Protein AF-A0A1I7X417-F1 (afdb_monomer)

Organism: Heterorhabditis bacteriophora (NCBI:txid37862)

Structure (mmCIF, N/CA/C/O backbone):
data_AF-A0A1I7X417-F1
#
_entry.id   AF-A0A1I7X417-F1
#
loop_
_atom_site.group_PDB
_atom_site.id
_atom_site.type_symbol
_atom_site.label_atom_id
_atom_site.label_alt_id
_atom_site.label_comp_id
_atom_site.label_asym_id
_atom_site.label_entity_id
_atom_site.label_seq_id
_atom_site.pdbx_PDB_ins_code
_atom_site.Cartn_x
_atom_site.Cartn_y
_atom_site.Cartn_z
_atom_site.occupancy
_atom_site.B_iso_or_equiv
_atom_site.auth_seq_id
_atom_site.auth_comp_id
_atom_site.auth_asym_id
_atom_site.auth_atom_id
_atom_site.pdbx_PDB_model_num
ATOM 1 N N . MET A 1 1 ? 25.333 -27.996 -6.616 1.00 46.66 1 MET A N 1
ATOM 2 C CA . MET A 1 1 ? 24.675 -27.498 -5.390 1.00 46.66 1 MET A CA 1
ATOM 3 C C . MET A 1 1 ? 23.382 -26.833 -5.810 1.00 46.66 1 MET A C 1
ATOM 5 O O . MET A 1 1 ? 23.419 -25.927 -6.638 1.00 46.66 1 MET A O 1
ATOM 9 N N . SER A 1 2 ? 22.263 -27.425 -5.407 1.00 45.44 2 SER A N 1
ATOM 10 C CA . SER A 1 2 ? 20.940 -27.195 -5.990 1.00 45.44 2 SER A CA 1
ATOM 11 C C . SER A 1 2 ? 20.365 -25.873 -5.484 1.00 45.44 2 SER A C 1
ATOM 13 O O . SER A 1 2 ? 20.657 -25.459 -4.370 1.00 45.44 2 SER A O 1
ATOM 15 N N . THR A 1 3 ? 19.531 -25.195 -6.271 1.00 43.91 3 THR A N 1
ATOM 16 C CA . THR A 1 3 ? 18.890 -23.901 -5.948 1.00 43.91 3 THR A CA 1
ATOM 17 C C . THR A 1 3 ? 18.164 -23.890 -4.590 1.00 43.91 3 THR A C 1
ATOM 19 O O . THR A 1 3 ? 17.992 -22.832 -3.988 1.00 43.91 3 THR A O 1
ATOM 22 N N . LYS A 1 4 ? 17.799 -25.072 -4.072 1.00 48.03 4 LYS A N 1
ATOM 23 C CA . LYS A 1 4 ? 17.248 -25.273 -2.723 1.00 48.03 4 LYS A CA 1
ATOM 24 C C . LYS A 1 4 ? 18.264 -25.020 -1.601 1.00 48.03 4 LYS A C 1
ATOM 26 O O . LYS A 1 4 ? 17.885 -24.466 -0.576 1.00 48.03 4 LYS A O 1
ATOM 31 N N . ASP A 1 5 ? 19.537 -25.340 -1.815 1.00 47.12 5 ASP A N 1
ATOM 32 C CA . ASP A 1 5 ? 20.601 -25.171 -0.817 1.00 47.12 5 ASP A CA 1
ATOM 33 C C . ASP A 1 5 ? 20.894 -23.680 -0.586 1.00 47.12 5 ASP A C 1
ATOM 35 O O . ASP A 1 5 ? 20.977 -23.235 0.552 1.00 47.12 5 ASP A O 1
ATOM 39 N N . LYS A 1 6 ? 20.910 -22.872 -1.658 1.00 50.03 6 LYS A N 1
ATOM 40 C CA . LYS A 1 6 ? 21.118 -21.410 -1.580 1.00 50.03 6 LYS A CA 1
ATOM 41 C C . LYS A 1 6 ? 19.956 -20.658 -0.918 1.00 50.03 6 LYS A C 1
ATOM 43 O O . LYS A 1 6 ? 20.164 -19.630 -0.282 1.00 50.03 6 LYS A O 1
ATOM 48 N N . GLN A 1 7 ? 18.727 -21.143 -1.095 1.00 40.16 7 GLN A N 1
ATOM 49 C CA . GLN A 1 7 ? 17.530 -20.589 -0.446 1.00 40.16 7 GLN A CA 1
ATOM 50 C C . GLN A 1 7 ? 17.536 -20.891 1.059 1.00 40.16 7 GLN A C 1
ATOM 52 O O . GLN A 1 7 ? 17.276 -20.005 1.870 1.00 40.16 7 GLN A O 1
ATOM 57 N N . MET A 1 8 ? 17.914 -22.118 1.428 1.00 37.94 8 MET A N 1
ATOM 58 C CA . MET A 1 8 ? 18.070 -22.540 2.821 1.00 37.94 8 MET A CA 1
ATOM 59 C C . MET A 1 8 ? 19.206 -21.784 3.528 1.00 37.94 8 MET A C 1
ATOM 61 O O . MET A 1 8 ? 19.073 -21.408 4.687 1.00 37.94 8 MET A O 1
ATOM 65 N N . GLU A 1 9 ? 20.298 -21.505 2.815 1.00 53.12 9 GLU A N 1
ATOM 66 C CA . GLU A 1 9 ? 21.447 -20.741 3.314 1.00 53.12 9 GLU A CA 1
ATOM 67 C C . GLU A 1 9 ? 21.100 -19.261 3.563 1.00 53.12 9 GLU A C 1
ATOM 69 O O . GLU A 1 9 ? 21.478 -18.705 4.593 1.00 53.12 9 GLU A O 1
ATOM 74 N N . LYS A 1 10 ? 20.288 -18.643 2.689 1.00 48.44 10 LYS A N 1
ATOM 75 C CA . LYS A 1 10 ? 19.760 -17.283 2.908 1.00 48.44 10 LYS A CA 1
ATOM 76 C C . LYS A 1 10 ? 18.801 -17.198 4.096 1.00 48.44 10 LYS A C 1
ATOM 78 O O . LYS A 1 10 ? 18.886 -16.246 4.863 1.00 48.44 10 LYS A O 1
ATOM 83 N N . LEU A 1 11 ? 17.910 -18.180 4.253 1.00 40.19 11 LEU A N 1
ATOM 84 C CA . LEU A 1 11 ? 16.993 -18.245 5.398 1.00 40.19 11 LEU A CA 1
ATOM 85 C C . LEU A 1 11 ? 17.761 -18.398 6.714 1.00 40.19 11 LEU A C 1
ATOM 87 O O . LEU A 1 11 ? 17.464 -17.706 7.683 1.00 40.19 11 LEU A O 1
ATOM 91 N N . LYS A 1 12 ? 18.808 -19.227 6.715 1.00 51.19 12 LYS A N 1
ATOM 92 C CA . LYS A 1 12 ? 19.667 -19.436 7.881 1.00 51.19 12 LYS A CA 1
ATOM 93 C C . LYS A 1 12 ? 20.473 -18.185 8.248 1.00 51.19 12 LYS A C 1
ATOM 95 O O . LYS A 1 12 ? 20.488 -17.786 9.404 1.00 51.19 12 LYS A O 1
ATOM 100 N N . SER A 1 13 ? 21.039 -17.501 7.252 1.00 48.03 13 SER A N 1
ATOM 101 C CA . SER A 1 13 ? 21.738 -16.224 7.451 1.00 48.03 13 SER A CA 1
ATOM 102 C C . SER A 1 13 ? 20.833 -15.126 8.024 1.00 48.03 13 SER A C 1
ATOM 104 O O . SER A 1 13 ? 21.317 -14.258 8.747 1.00 48.03 13 SER A O 1
ATOM 106 N N . LEU A 1 14 ? 19.538 -15.143 7.697 1.00 40.44 14 LEU A N 1
ATOM 107 C CA . LEU A 1 14 ? 18.567 -14.180 8.213 1.00 40.44 14 LEU A CA 1
ATOM 108 C C . LEU A 1 14 ? 18.189 -14.484 9.671 1.00 40.44 14 LEU A C 1
ATOM 110 O O . LEU A 1 14 ? 18.098 -13.568 10.485 1.00 40.44 14 LEU A O 1
ATOM 114 N N . GLU A 1 15 ? 18.006 -15.762 10.014 1.00 46.38 15 GLU A N 1
ATOM 115 C CA . GLU A 1 15 ? 17.745 -16.191 11.393 1.00 46.38 15 GLU A CA 1
ATOM 116 C C . GLU A 1 15 ? 18.921 -15.900 12.330 1.00 46.38 15 GLU A C 1
ATOM 118 O O . GLU A 1 15 ? 18.705 -15.484 13.469 1.00 46.38 15 GLU A O 1
ATOM 123 N N . ASP A 1 16 ? 20.153 -16.076 11.854 1.00 49.50 16 ASP A N 1
ATOM 124 C CA . ASP A 1 16 ? 21.355 -15.786 12.638 1.00 49.50 16 ASP A CA 1
ATOM 125 C C . ASP A 1 16 ? 21.504 -14.272 12.882 1.00 49.50 16 ASP A C 1
ATOM 127 O O . ASP A 1 16 ? 21.759 -13.847 14.007 1.00 49.50 16 ASP A O 1
ATOM 131 N N . CYS A 1 17 ? 21.191 -13.438 11.884 1.00 44.16 17 CYS A N 1
ATOM 132 C CA . CYS A 1 17 ? 21.192 -11.980 12.039 1.00 44.16 17 CYS A CA 1
ATOM 133 C C . CYS A 1 17 ? 20.144 -11.488 13.060 1.00 44.16 17 CYS A C 1
ATOM 135 O O . CYS A 1 17 ? 20.415 -10.589 13.857 1.00 44.16 17 CYS A O 1
ATOM 137 N N . LEU A 1 18 ? 18.957 -12.104 13.083 1.00 45.16 18 LEU A N 1
ATOM 138 C CA . LEU A 1 18 ? 17.906 -11.787 14.058 1.00 45.16 18 LEU A CA 1
ATOM 139 C C . LEU A 1 18 ? 18.287 -12.201 15.488 1.00 45.16 18 LEU A C 1
ATOM 141 O O . LEU A 1 18 ? 17.924 -11.513 16.444 1.00 45.16 18 LEU A O 1
ATOM 145 N N . LYS A 1 19 ? 19.036 -13.299 15.645 1.00 52.28 19 LYS A N 1
ATOM 146 C CA . LYS A 1 19 ? 19.554 -13.746 16.948 1.00 52.28 19 LYS A CA 1
ATOM 147 C C . LYS A 1 19 ? 20.653 -12.832 17.476 1.00 52.28 19 LYS A C 1
ATOM 149 O O . LYS A 1 19 ? 20.629 -12.503 18.660 1.00 52.28 19 LYS A O 1
ATOM 154 N N . ASP A 1 20 ? 21.549 -12.374 16.608 1.00 49.47 20 ASP A N 1
ATOM 155 C CA . ASP A 1 20 ? 22.601 -11.431 16.990 1.00 49.47 20 ASP A CA 1
ATOM 156 C C . ASP A 1 20 ? 21.998 -10.101 17.469 1.00 49.47 20 ASP A C 1
ATOM 158 O O . ASP A 1 20 ? 22.420 -9.561 18.494 1.00 49.47 20 ASP A O 1
ATOM 162 N N . PHE A 1 21 ? 20.920 -9.635 16.826 1.00 41.50 21 PHE A N 1
ATOM 163 C CA . PHE A 1 21 ? 20.161 -8.458 17.267 1.00 41.50 21 PHE A CA 1
ATOM 164 C C . PHE A 1 21 ? 19.475 -8.639 18.625 1.00 41.50 21 PHE A C 1
ATOM 166 O O . PHE A 1 21 ? 19.454 -7.706 19.425 1.00 41.50 21 PHE A O 1
ATOM 173 N N . ALA A 1 22 ? 18.941 -9.830 18.909 1.00 48.78 22 ALA A N 1
ATOM 174 C CA . ALA A 1 22 ? 18.332 -10.140 20.203 1.00 48.78 22 ALA A CA 1
ATOM 175 C C . ALA A 1 22 ? 19.358 -10.214 21.352 1.00 48.78 22 ALA A C 1
ATOM 177 O O . ALA A 1 22 ? 18.974 -10.178 22.519 1.00 48.78 22 ALA A O 1
ATOM 178 N N . SER A 1 23 ? 20.650 -10.322 21.025 1.00 47.94 23 SER A N 1
ATOM 179 C CA . SER A 1 23 ? 21.748 -10.462 21.989 1.00 47.94 23 SER A CA 1
ATOM 180 C C . SER A 1 23 ? 22.553 -9.179 22.240 1.00 47.94 23 SER A C 1
ATOM 182 O O . SER A 1 23 ? 23.467 -9.186 23.065 1.00 47.94 23 SER A O 1
ATOM 184 N N . ALA A 1 24 ? 22.243 -8.082 21.541 1.00 51.22 24 ALA A N 1
ATOM 185 C CA . ALA A 1 24 ? 23.001 -6.838 21.648 1.00 51.22 24 ALA A CA 1
ATOM 186 C C . ALA A 1 24 ? 22.765 -6.110 22.990 1.00 51.22 24 ALA A C 1
ATOM 188 O O . ALA A 1 24 ? 21.642 -6.031 23.484 1.00 51.22 24 ALA A O 1
ATOM 189 N N . ASP A 1 25 ? 23.841 -5.555 23.564 1.00 46.94 25 ASP A N 1
ATOM 190 C CA . ASP A 1 25 ? 23.858 -4.916 24.889 1.00 46.94 25 ASP A CA 1
ATOM 191 C C . ASP A 1 25 ? 23.022 -3.625 24.936 1.00 46.94 25 ASP A C 1
ATOM 193 O O . ASP A 1 25 ? 23.273 -2.659 24.208 1.00 46.94 25 ASP A O 1
ATOM 197 N N . GLU A 1 26 ? 22.050 -3.595 25.847 1.00 47.03 26 GLU A N 1
ATOM 198 C CA . GLU A 1 26 ? 21.077 -2.513 26.031 1.00 47.03 26 GLU A CA 1
ATOM 199 C C . GLU A 1 26 ? 21.726 -1.136 26.288 1.00 47.03 26 GLU A C 1
ATOM 201 O O . GLU A 1 26 ? 21.173 -0.092 25.921 1.00 47.03 26 GLU A O 1
ATOM 206 N N . ASN A 1 27 ? 22.935 -1.098 26.859 1.00 43.31 27 ASN A N 1
ATOM 207 C CA . ASN A 1 27 ? 23.632 0.152 27.168 1.00 43.31 27 ASN A CA 1
ATOM 208 C C . ASN A 1 27 ? 24.311 0.766 25.939 1.00 43.31 27 ASN A C 1
ATOM 210 O O . ASN A 1 27 ? 24.362 1.993 25.813 1.00 43.31 27 ASN A O 1
ATOM 214 N N . VAL A 1 28 ? 24.784 -0.067 25.007 1.00 51.91 28 VAL A N 1
ATOM 215 C CA . VAL A 1 28 ? 25.333 0.382 23.713 1.00 51.91 28 VAL A CA 1
ATOM 216 C C . VAL A 1 28 ? 24.220 0.995 22.865 1.00 51.91 28 VAL A C 1
ATOM 218 O O . VAL A 1 28 ? 24.393 2.056 22.260 1.00 51.91 28 VAL A O 1
ATOM 221 N N . VAL A 1 29 ? 23.042 0.373 22.914 1.00 49.91 29 VAL A N 1
ATOM 222 C CA . VAL A 1 29 ? 21.820 0.848 22.265 1.00 49.91 29 VAL A CA 1
ATOM 223 C C . VAL A 1 29 ? 21.383 2.206 22.828 1.00 49.91 29 VAL A C 1
ATOM 225 O O . VAL A 1 29 ? 21.129 3.144 22.071 1.00 49.91 29 VAL A O 1
ATOM 228 N N . ARG A 1 30 ? 21.383 2.370 24.156 1.00 45.56 30 ARG A N 1
ATOM 229 C CA . ARG A 1 30 ? 21.065 3.649 24.819 1.00 45.56 30 ARG A CA 1
ATOM 230 C C . ARG A 1 30 ? 22.057 4.771 24.514 1.00 45.56 30 ARG A C 1
ATOM 232 O O . ARG A 1 30 ? 21.635 5.915 24.343 1.00 45.56 30 ARG A O 1
ATOM 239 N N . GLY A 1 31 ? 23.351 4.466 24.425 1.00 48.03 31 GLY A N 1
ATOM 240 C CA . GLY A 1 31 ? 24.379 5.452 24.080 1.00 48.03 31 GLY A CA 1
ATOM 241 C C . GLY A 1 31 ? 24.145 6.075 22.702 1.00 48.03 31 GLY A C 1
ATOM 242 O O . GLY A 1 31 ? 24.178 7.298 22.571 1.00 48.03 31 GLY A O 1
ATOM 243 N N . ALA A 1 32 ? 23.800 5.247 21.710 1.00 48.31 32 ALA A N 1
ATOM 244 C CA . ALA A 1 32 ? 23.461 5.693 20.358 1.00 48.31 32 ALA A CA 1
ATOM 245 C C . ALA A 1 32 ? 22.169 6.532 20.304 1.00 48.31 32 ALA A C 1
ATOM 247 O O . ALA A 1 32 ? 22.088 7.488 19.537 1.00 48.31 32 ALA A O 1
ATOM 248 N N . LEU A 1 33 ? 21.186 6.218 21.156 1.00 43.28 33 LEU A N 1
ATOM 249 C CA . LEU A 1 33 ? 19.909 6.937 21.250 1.00 43.28 33 LEU A CA 1
ATOM 250 C C . LEU A 1 33 ? 20.028 8.318 21.924 1.00 43.28 33 LEU A C 1
ATOM 252 O O . LEU A 1 33 ? 19.232 9.207 21.636 1.00 43.28 33 LEU A O 1
ATOM 256 N N . SER A 1 34 ? 21.014 8.518 22.808 1.00 48.56 34 SER A N 1
ATOM 257 C CA . SER A 1 34 ? 21.227 9.792 23.524 1.00 48.56 34 SER A CA 1
ATOM 258 C C . SER A 1 34 ? 21.979 10.860 22.717 1.00 48.56 34 SER A C 1
ATOM 260 O O . SER A 1 34 ? 22.114 12.002 23.165 1.00 48.56 34 SER A O 1
ATOM 262 N N . ALA A 1 35 ? 22.454 10.519 21.515 1.00 44.94 35 ALA A N 1
ATOM 263 C CA . ALA A 1 35 ? 23.160 11.433 20.629 1.00 44.94 35 ALA A CA 1
ATOM 264 C C . ALA A 1 35 ? 22.193 12.428 19.953 1.00 44.94 35 ALA A C 1
ATOM 266 O O . ALA A 1 35 ? 21.957 12.371 18.751 1.00 44.94 35 ALA A O 1
ATOM 267 N N . GLY A 1 36 ? 21.653 13.373 20.729 1.00 49.50 36 GLY A N 1
ATOM 268 C CA . GLY A 1 36 ? 21.258 14.678 20.192 1.00 49.50 36 GLY A CA 1
ATOM 269 C C . GLY A 1 36 ? 19.855 15.206 20.487 1.00 49.50 36 GLY A C 1
ATOM 270 O O . GLY A 1 36 ? 19.582 16.323 20.059 1.00 49.50 36 GLY A O 1
ATOM 271 N N . THR A 1 37 ? 18.970 14.511 21.211 1.00 45.50 37 THR A N 1
ATOM 272 C CA . THR A 1 37 ? 17.659 15.096 21.575 1.00 45.50 37 THR A CA 1
ATOM 273 C C . THR A 1 37 ? 17.194 14.725 22.981 1.00 45.50 37 THR A C 1
ATOM 275 O O . THR A 1 37 ? 17.357 13.602 23.449 1.00 45.50 37 THR A O 1
ATOM 278 N N . ASP A 1 38 ? 16.651 15.726 23.672 1.00 41.72 38 ASP A N 1
ATOM 279 C CA . ASP A 1 38 ? 16.189 15.664 25.056 1.00 41.72 38 ASP A CA 1
ATOM 280 C C . ASP A 1 38 ? 14.823 14.950 25.130 1.00 41.72 38 ASP A C 1
ATOM 282 O O . ASP A 1 38 ? 13.797 15.495 24.731 1.00 41.72 38 ASP A O 1
ATOM 286 N N . LEU A 1 39 ? 14.820 13.698 25.596 1.00 47.81 39 LEU A N 1
ATOM 287 C CA . LEU A 1 39 ? 13.673 12.771 25.594 1.00 47.81 39 LEU A CA 1
ATOM 288 C C . LEU A 1 39 ? 12.736 12.925 26.812 1.00 47.81 39 LEU A C 1
ATOM 290 O O . LEU A 1 39 ? 12.075 11.968 27.213 1.00 47.81 39 LEU A O 1
ATOM 294 N N . ARG A 1 40 ? 12.684 14.102 27.445 1.00 42.94 40 ARG A N 1
ATOM 295 C CA . ARG A 1 40 ? 11.977 14.284 28.728 1.00 42.94 40 ARG A CA 1
ATOM 296 C C . ARG A 1 40 ? 10.458 14.510 28.635 1.00 42.94 40 ARG A C 1
ATOM 298 O O . ARG A 1 40 ? 9.806 14.410 29.667 1.00 42.94 40 ARG A O 1
ATOM 305 N N . ASP A 1 41 ? 9.890 14.708 27.441 1.00 42.94 41 ASP A N 1
ATOM 306 C CA . ASP A 1 41 ? 8.486 15.151 27.281 1.00 42.94 41 ASP A CA 1
ATOM 307 C C . ASP A 1 41 ? 7.508 14.147 26.633 1.00 42.94 41 ASP A C 1
ATOM 309 O O . ASP A 1 41 ? 6.364 14.506 26.357 1.00 42.94 41 ASP A O 1
ATOM 313 N N . PHE A 1 42 ? 7.880 12.882 26.409 1.00 35.97 42 PHE A N 1
ATOM 314 C CA . PHE A 1 42 ? 6.952 11.890 25.838 1.00 35.97 42 PHE A CA 1
ATOM 315 C C . PHE A 1 42 ? 6.677 10.726 26.794 1.00 35.97 42 PHE A C 1
ATOM 317 O O . PHE A 1 42 ? 7.592 10.079 27.298 1.00 35.97 42 PHE A O 1
ATOM 324 N N . SER A 1 43 ? 5.388 10.470 27.044 1.00 39.09 43 SER A N 1
ATOM 325 C CA . SER A 1 43 ? 4.902 9.397 27.915 1.00 39.09 43 SER A CA 1
ATOM 326 C C . SER A 1 43 ? 5.429 8.022 27.481 1.00 39.09 43 SER A C 1
ATOM 328 O O . SER A 1 43 ? 5.612 7.744 26.293 1.00 39.09 43 SER A O 1
ATOM 330 N N . SER A 1 44 ? 5.659 7.147 28.461 1.00 39.31 44 SER A N 1
ATOM 331 C CA . SER A 1 44 ? 6.422 5.897 28.339 1.00 39.31 44 SER A CA 1
ATOM 332 C C . SER A 1 44 ? 5.879 4.854 27.347 1.00 39.31 44 SER A C 1
ATOM 334 O O . SER A 1 44 ? 6.638 3.975 26.959 1.00 39.31 44 SER A O 1
ATOM 336 N N . GLU A 1 45 ? 4.626 4.944 26.888 1.00 43.38 45 GLU A N 1
ATOM 337 C CA . GLU A 1 45 ? 4.078 4.068 25.826 1.00 43.38 45 GLU A CA 1
ATOM 338 C C . GLU A 1 45 ? 4.359 4.585 24.405 1.00 43.38 45 GLU A C 1
ATOM 340 O O . GLU A 1 45 ? 4.480 3.808 23.458 1.00 43.38 45 GLU A O 1
ATOM 345 N N . SER A 1 46 ? 4.551 5.896 24.255 1.00 42.09 46 SER A N 1
ATOM 346 C CA . SER A 1 46 ? 4.853 6.545 22.972 1.00 42.09 46 SER A CA 1
ATOM 347 C C . SER A 1 46 ? 6.312 6.337 22.544 1.00 42.09 46 SER A C 1
ATOM 349 O O . SER A 1 46 ? 6.650 6.427 21.361 1.00 42.09 46 SER A O 1
ATOM 351 N N . LEU A 1 47 ? 7.183 6.036 23.513 1.00 41.41 47 LEU A N 1
ATOM 352 C CA . LEU A 1 47 ? 8.597 5.741 23.296 1.00 41.41 47 LEU A CA 1
ATOM 353 C C . LEU A 1 47 ? 8.801 4.456 22.491 1.00 41.41 47 LEU A C 1
ATOM 355 O O . LEU A 1 47 ? 9.724 4.419 21.688 1.00 41.41 47 LEU A O 1
ATOM 359 N N . SER A 1 48 ? 7.937 3.445 22.609 1.00 42.88 48 SER A N 1
ATOM 360 C CA . SER A 1 48 ? 8.075 2.198 21.838 1.00 42.88 48 SER A CA 1
ATOM 361 C C . SER A 1 48 ? 7.865 2.423 20.336 1.00 42.88 48 SER A C 1
ATOM 363 O O . SER A 1 48 ? 8.630 1.921 19.519 1.00 42.88 48 SER A O 1
ATOM 365 N N . ILE A 1 49 ? 6.891 3.260 19.962 1.00 45.62 49 ILE A N 1
ATOM 366 C CA . ILE A 1 49 ? 6.627 3.661 18.568 1.00 45.62 49 ILE A CA 1
ATOM 367 C C . ILE A 1 49 ? 7.741 4.566 18.011 1.00 45.62 49 ILE A C 1
ATOM 369 O O . ILE A 1 49 ? 8.138 4.441 16.847 1.00 45.62 49 ILE A O 1
ATOM 373 N N . PHE A 1 50 ? 8.305 5.449 18.839 1.00 41.25 50 PHE A N 1
ATOM 374 C CA . PHE A 1 50 ? 9.381 6.349 18.415 1.00 41.25 50 PHE A CA 1
ATOM 375 C C . PHE A 1 50 ? 10.761 5.666 18.360 1.00 41.25 50 PHE A C 1
ATOM 377 O O . PHE A 1 50 ? 11.559 5.960 17.464 1.00 41.25 50 PHE A O 1
ATOM 384 N N . LEU A 1 51 ? 11.024 4.708 19.258 1.00 43.84 51 LEU A N 1
ATOM 385 C CA . LEU A 1 51 ? 12.208 3.845 19.238 1.00 43.84 51 LEU A CA 1
ATOM 386 C C . LEU A 1 51 ? 12.226 2.990 17.976 1.00 43.84 51 LEU A C 1
ATOM 388 O O . LEU A 1 51 ? 13.264 2.936 17.324 1.00 43.84 51 LEU A O 1
ATOM 392 N N . ILE A 1 52 ? 11.078 2.430 17.566 1.00 51.75 52 ILE A N 1
ATOM 393 C CA . ILE A 1 52 ? 10.948 1.750 16.270 1.00 51.75 52 ILE A CA 1
ATOM 394 C C . ILE A 1 52 ? 11.310 2.718 15.144 1.00 51.75 52 ILE A C 1
ATOM 396 O O . ILE A 1 52 ? 12.131 2.370 14.314 1.00 51.75 52 ILE A O 1
ATOM 400 N N . THR A 1 53 ? 10.809 3.955 15.148 1.00 44.72 53 THR A N 1
ATOM 401 C CA . THR A 1 53 ? 11.056 4.922 14.060 1.00 44.72 53 THR A CA 1
ATOM 402 C C . THR A 1 53 ? 12.538 5.322 13.914 1.00 44.72 53 THR A C 1
ATOM 404 O O . THR A 1 53 ? 13.034 5.422 12.792 1.00 44.72 53 THR A O 1
ATOM 407 N N . ASN A 1 54 ? 13.282 5.493 15.016 1.00 39.53 54 ASN A N 1
ATOM 408 C CA . ASN A 1 54 ? 14.719 5.814 14.961 1.00 39.53 54 ASN A CA 1
ATOM 409 C C . ASN A 1 54 ? 15.611 4.584 14.692 1.00 39.53 54 ASN A C 1
ATOM 411 O O . ASN A 1 54 ? 16.573 4.694 13.932 1.00 39.53 54 ASN A O 1
ATOM 415 N N . TYR A 1 55 ? 15.270 3.396 15.214 1.00 47.97 55 TYR A N 1
ATOM 416 C CA . TYR A 1 55 ? 15.943 2.138 14.839 1.00 47.97 55 TYR A CA 1
ATOM 417 C C . TYR A 1 55 ? 15.714 1.776 13.369 1.00 47.97 55 TYR A C 1
ATOM 419 O O . TYR A 1 55 ? 16.605 1.266 12.693 1.00 47.97 55 TYR A O 1
ATOM 427 N N . PHE A 1 56 ? 14.523 2.072 12.857 1.00 46.53 56 PHE A N 1
ATOM 428 C CA . PHE A 1 56 ? 14.128 1.826 11.478 1.00 46.53 56 PHE A CA 1
ATOM 429 C C . PHE A 1 56 ? 14.932 2.664 10.483 1.00 46.53 56 PHE A C 1
ATOM 431 O O . PHE A 1 56 ? 15.268 2.169 9.411 1.00 46.53 56 PHE A O 1
ATOM 438 N N . LEU A 1 57 ? 15.320 3.889 10.859 1.00 41.75 57 LEU A N 1
ATOM 439 C CA . LEU A 1 57 ? 16.218 4.724 10.058 1.00 41.75 57 LEU A CA 1
ATOM 440 C C . LEU A 1 57 ? 17.649 4.151 9.995 1.00 41.75 57 LEU A C 1
ATOM 442 O O . LEU A 1 57 ? 18.317 4.297 8.977 1.00 41.75 57 LEU A O 1
ATOM 446 N N . TYR A 1 58 ? 18.108 3.459 11.044 1.00 41.56 58 TYR A N 1
ATOM 447 C CA . TYR A 1 58 ? 19.407 2.769 11.065 1.00 41.56 58 TYR A CA 1
ATOM 448 C C . TYR A 1 58 ? 19.380 1.437 10.286 1.00 41.56 58 TYR A C 1
ATOM 450 O O . TYR A 1 58 ? 20.317 1.107 9.563 1.00 41.56 58 TYR A O 1
ATOM 458 N N . ILE A 1 59 ? 18.265 0.703 10.352 1.00 44.03 59 ILE A N 1
ATOM 459 C CA . ILE A 1 59 ? 18.003 -0.529 9.581 1.00 44.03 59 ILE A CA 1
ATOM 460 C C . ILE A 1 59 ? 17.796 -0.246 8.074 1.00 44.03 59 ILE A C 1
ATOM 462 O O . ILE A 1 59 ? 18.018 -1.120 7.231 1.00 44.03 59 ILE A O 1
ATOM 466 N N . PHE A 1 60 ? 17.434 0.991 7.723 1.00 41.25 60 PHE A N 1
ATOM 467 C CA . PHE A 1 60 ? 17.126 1.481 6.374 1.00 41.25 60 PHE A CA 1
ATOM 468 C C . PHE A 1 60 ? 18.203 1.195 5.307 1.00 41.25 60 PHE A C 1
ATOM 470 O O . PHE A 1 60 ? 17.882 1.122 4.124 1.00 41.25 60 PHE A O 1
ATOM 477 N N . PHE A 1 61 ? 19.468 1.003 5.697 1.00 40.50 61 PHE A N 1
ATOM 478 C CA . PHE A 1 61 ? 20.572 0.727 4.766 1.00 40.50 61 PHE A CA 1
ATOM 479 C C . PHE A 1 61 ? 20.796 -0.764 4.442 1.00 40.50 61 PHE A C 1
ATOM 481 O O . PHE A 1 61 ? 21.606 -1.067 3.568 1.00 40.50 61 PHE A O 1
ATOM 488 N N . GLN A 1 62 ? 20.114 -1.695 5.122 1.00 43.06 62 GLN A N 1
ATOM 489 C CA . GLN A 1 62 ? 20.394 -3.142 5.036 1.00 43.06 62 GLN A CA 1
ATOM 490 C C . GLN A 1 62 ? 19.260 -3.993 4.434 1.00 43.06 62 GLN A C 1
ATOM 492 O O . GLN A 1 62 ? 19.510 -5.135 4.054 1.00 43.06 62 GLN A O 1
ATOM 497 N N . PHE A 1 63 ? 18.030 -3.479 4.313 1.00 54.12 63 PHE A N 1
ATOM 498 C CA . PHE A 1 63 ? 16.870 -4.292 3.910 1.00 54.12 63 PHE A CA 1
ATOM 499 C C . PHE A 1 63 ? 16.278 -3.895 2.553 1.00 54.12 63 PHE A C 1
ATOM 501 O O . PHE A 1 63 ? 16.170 -2.718 2.219 1.00 54.12 63 PHE A O 1
ATOM 508 N N . GLN A 1 64 ? 15.853 -4.902 1.782 1.00 72.81 64 GLN A N 1
ATOM 509 C CA . GLN A 1 64 ? 15.145 -4.719 0.511 1.00 72.81 64 GLN A CA 1
ATOM 510 C C . GLN A 1 64 ? 13.778 -4.049 0.737 1.00 72.81 64 GLN A C 1
ATOM 512 O O . GLN A 1 64 ? 13.131 -4.260 1.770 1.00 72.81 64 GLN A O 1
ATOM 517 N N . PHE A 1 65 ? 13.331 -3.249 -0.235 1.00 83.06 65 PHE A N 1
ATOM 518 C CA . PHE A 1 65 ? 12.126 -2.419 -0.136 1.00 83.06 65 PHE A CA 1
ATOM 519 C C . PHE A 1 65 ? 10.874 -3.213 0.270 1.00 83.06 65 PHE A C 1
ATOM 521 O O . PHE A 1 65 ? 10.121 -2.761 1.130 1.00 83.06 65 PHE A O 1
ATOM 528 N N . GLU A 1 66 ? 10.673 -4.417 -0.265 1.00 80.25 66 GLU A N 1
ATOM 529 C CA . GLU A 1 66 ? 9.511 -5.260 0.036 1.00 80.25 66 GLU A CA 1
ATOM 530 C C . GLU A 1 66 ? 9.470 -5.743 1.494 1.00 80.25 66 GLU A C 1
ATOM 532 O O . GLU A 1 66 ? 8.392 -5.874 2.078 1.00 80.25 66 GLU A O 1
ATOM 537 N N . SER A 1 67 ? 10.633 -5.959 2.117 1.00 78.75 67 SER A N 1
ATOM 538 C CA . SER A 1 67 ? 10.720 -6.338 3.531 1.00 78.75 67 SER A CA 1
ATOM 539 C C . SER A 1 67 ? 10.285 -5.178 4.423 1.00 78.75 67 SER A C 1
ATOM 541 O O . SER A 1 67 ? 9.521 -5.357 5.375 1.00 78.75 67 SER A O 1
ATOM 543 N N . LEU A 1 68 ? 10.735 -3.972 4.072 1.00 79.56 68 LEU A N 1
ATOM 544 C CA . LEU A 1 68 ? 10.363 -2.736 4.746 1.00 79.56 68 LEU A CA 1
ATOM 545 C C . LEU A 1 68 ? 8.861 -2.471 4.609 1.00 79.56 68 LEU A C 1
ATOM 547 O O . LEU A 1 68 ? 8.161 -2.263 5.600 1.00 79.56 68 LEU A O 1
ATOM 551 N N . PHE A 1 69 ? 8.368 -2.555 3.373 1.00 86.38 69 PHE A N 1
ATOM 552 C CA . PHE A 1 69 ? 6.967 -2.390 3.021 1.00 86.38 69 PHE A CA 1
ATOM 553 C C . PHE A 1 69 ? 6.083 -3.346 3.823 1.00 86.38 69 PHE A C 1
ATOM 555 O O . PHE A 1 69 ? 5.116 -2.909 4.445 1.00 86.38 69 PHE A O 1
ATOM 562 N N . ARG A 1 70 ? 6.444 -4.634 3.877 1.00 84.12 70 ARG A N 1
ATOM 563 C CA . ARG A 1 70 ? 5.722 -5.644 4.658 1.00 84.12 70 ARG A CA 1
ATOM 564 C C . ARG A 1 70 ? 5.663 -5.289 6.142 1.00 84.12 70 ARG A C 1
ATOM 566 O O . ARG A 1 70 ? 4.591 -5.380 6.729 1.00 84.12 70 ARG A O 1
ATOM 573 N N . SER A 1 71 ? 6.794 -4.918 6.742 1.00 83.75 71 SER A N 1
ATOM 574 C CA . SER A 1 71 ? 6.871 -4.622 8.178 1.00 83.75 71 SER A CA 1
ATOM 575 C C . SER A 1 71 ? 5.988 -3.430 8.558 1.00 83.75 71 SER A C 1
ATOM 577 O O . SER A 1 71 ? 5.153 -3.535 9.455 1.00 83.75 71 SER A O 1
ATOM 579 N N . ILE A 1 72 ? 6.095 -2.332 7.800 1.00 84.44 72 ILE A N 1
ATOM 580 C CA . ILE A 1 72 ? 5.282 -1.126 7.996 1.00 84.44 72 ILE A CA 1
ATOM 581 C C . ILE A 1 72 ? 3.789 -1.448 7.894 1.00 84.44 72 ILE A C 1
ATOM 583 O O . ILE A 1 72 ? 3.017 -1.071 8.771 1.00 84.44 72 ILE A O 1
ATOM 587 N N . HIS A 1 73 ? 3.369 -2.128 6.824 1.00 89.69 73 HIS A N 1
ATOM 588 C CA . HIS A 1 73 ? 1.946 -2.372 6.584 1.00 89.69 73 HIS A CA 1
ATOM 589 C C . HIS A 1 73 ? 1.360 -3.404 7.548 1.00 89.69 73 HIS A C 1
ATOM 591 O O . HIS A 1 73 ? 0.194 -3.282 7.908 1.00 89.69 73 HIS A O 1
ATOM 597 N N . LEU A 1 74 ? 2.152 -4.375 8.012 1.00 83.69 74 LEU A N 1
ATOM 598 C CA . LEU A 1 74 ? 1.715 -5.294 9.060 1.00 83.69 74 LEU A CA 1
ATOM 599 C C . LEU A 1 74 ? 1.477 -4.543 10.375 1.00 83.69 74 LEU A C 1
ATOM 601 O O . LEU A 1 74 ? 0.400 -4.662 10.951 1.00 83.69 74 LEU A O 1
ATOM 605 N N . ALA A 1 75 ? 2.430 -3.700 10.789 1.00 82.94 75 ALA A N 1
ATOM 606 C CA . ALA A 1 75 ? 2.280 -2.863 11.977 1.00 82.94 75 ALA A CA 1
ATOM 607 C C . ALA A 1 75 ? 1.088 -1.898 11.854 1.00 82.94 75 ALA A C 1
ATOM 609 O O . ALA A 1 75 ? 0.340 -1.711 12.810 1.00 82.94 75 ALA A O 1
ATOM 610 N N . PHE A 1 76 ? 0.875 -1.321 10.669 1.00 86.00 76 PHE A N 1
ATOM 611 C CA . PHE A 1 76 ? -0.280 -0.472 10.385 1.00 86.00 76 PHE A CA 1
ATOM 612 C C . PHE A 1 76 ? -1.603 -1.241 10.501 1.00 86.00 76 PHE A C 1
ATOM 614 O O . PHE A 1 76 ? -2.525 -0.761 11.154 1.00 86.00 76 PHE A O 1
ATOM 621 N N . VAL A 1 77 ? -1.699 -2.441 9.920 1.00 86.50 77 VAL A N 1
ATOM 622 C CA . VAL A 1 77 ? -2.896 -3.293 10.013 1.00 86.50 77 VAL A CA 1
ATOM 623 C C . VAL A 1 77 ? -3.185 -3.691 11.459 1.00 86.50 77 VAL A C 1
ATOM 625 O O . VAL A 1 77 ? -4.339 -3.614 11.888 1.00 86.50 77 VAL A O 1
ATOM 628 N N . ASP A 1 78 ? -2.164 -4.078 12.222 1.00 85.56 78 ASP A N 1
ATOM 629 C CA . ASP A 1 78 ? -2.315 -4.412 13.640 1.00 85.56 78 ASP A CA 1
ATOM 630 C C . ASP A 1 78 ? -2.772 -3.191 14.443 1.00 85.56 78 ASP A C 1
ATOM 632 O O . ASP A 1 78 ? -3.762 -3.275 15.170 1.00 85.56 78 ASP A O 1
ATOM 636 N N . HIS A 1 79 ? -2.145 -2.031 14.235 1.00 86.94 79 HIS A N 1
ATOM 637 C CA . HIS A 1 79 ? -2.550 -0.787 14.883 1.00 86.94 79 HIS A CA 1
ATOM 638 C C . HIS A 1 79 ? -3.997 -0.408 14.545 1.00 86.94 79 HIS A C 1
ATOM 640 O O . HIS A 1 79 ? -4.793 -0.176 15.449 1.00 86.94 79 HIS A O 1
ATOM 646 N N . CYS A 1 80 ? -4.386 -0.434 13.267 1.00 89.19 80 CYS A N 1
ATOM 647 C CA . CYS A 1 80 ? -5.766 -0.171 12.863 1.00 89.19 80 CYS A CA 1
ATOM 648 C C . CYS A 1 80 ? -6.760 -1.150 13.496 1.00 89.19 80 CYS A C 1
ATOM 650 O O . CYS A 1 80 ? -7.856 -0.726 13.860 1.00 89.19 80 CYS A O 1
ATOM 652 N N . SER A 1 81 ? -6.388 -2.427 13.632 1.00 90.44 81 SER A N 1
ATOM 653 C CA . SER A 1 81 ? -7.233 -3.448 14.265 1.00 90.44 81 SER A CA 1
ATOM 654 C C . SER A 1 81 ? -7.458 -3.129 15.746 1.00 90.44 81 SER A C 1
ATOM 656 O O . SER A 1 81 ? -8.597 -3.102 16.209 1.00 90.44 81 SER A O 1
ATOM 658 N N . HIS A 1 82 ? -6.380 -2.828 16.476 1.00 89.94 82 HIS A N 1
ATOM 659 C CA . HIS A 1 82 ? -6.445 -2.470 17.892 1.00 89.94 82 HIS A CA 1
ATOM 660 C C . HIS A 1 82 ? -7.234 -1.182 18.131 1.00 89.94 82 HIS A C 1
ATOM 662 O O . HIS A 1 82 ? -8.099 -1.153 19.003 1.00 89.94 82 HIS A O 1
ATOM 668 N N . GLU A 1 83 ? -6.987 -0.147 17.331 1.00 91.81 83 GLU A N 1
ATOM 669 C CA . GLU A 1 83 ? -7.696 1.129 17.432 1.00 91.81 83 GLU A CA 1
ATOM 670 C C . GLU A 1 83 ? -9.187 0.981 17.129 1.00 91.81 83 GLU A C 1
ATOM 672 O O . GLU A 1 83 ? -10.012 1.604 17.790 1.00 91.81 83 GLU A O 1
ATOM 677 N N . PHE A 1 84 ? -9.569 0.139 16.164 1.00 94.31 84 PHE A N 1
ATOM 678 C CA . PHE A 1 84 ? -10.983 -0.095 15.873 1.00 94.31 84 PHE A CA 1
ATOM 679 C C . PHE A 1 84 ? -11.690 -0.767 17.052 1.00 94.31 84 PHE A C 1
ATOM 681 O O . PHE A 1 84 ? -12.733 -0.281 17.489 1.00 94.31 84 PHE A O 1
ATOM 688 N N . LEU A 1 85 ? -11.089 -1.824 17.609 1.00 92.56 85 LEU A N 1
ATOM 689 C CA . LEU A 1 85 ? -11.624 -2.510 18.787 1.00 92.56 85 LEU A CA 1
ATOM 690 C C . LEU A 1 85 ? -11.727 -1.560 19.985 1.00 92.56 85 LEU A C 1
ATOM 692 O O . LEU A 1 85 ? -12.784 -1.483 20.613 1.00 92.56 85 LEU A O 1
ATOM 696 N N . PHE A 1 86 ? -10.673 -0.782 20.246 1.00 93.88 86 PHE A N 1
ATOM 697 C CA . PHE A 1 86 ? -10.670 0.233 21.296 1.00 93.88 86 PHE A CA 1
ATOM 698 C C . PHE A 1 86 ? -11.797 1.249 21.100 1.00 93.88 86 PHE A C 1
ATOM 700 O O . PHE A 1 86 ? -12.541 1.522 22.036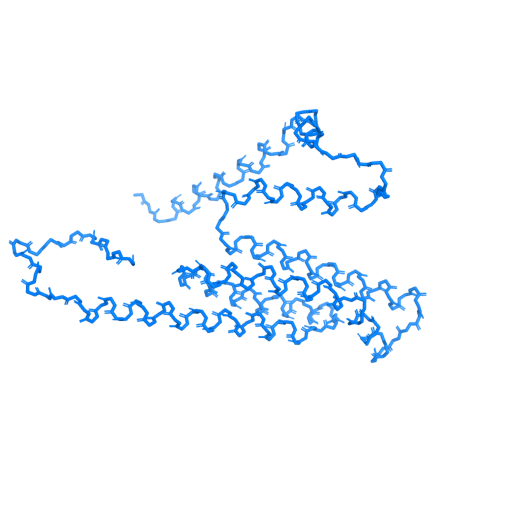 1.00 93.88 86 PHE A O 1
ATOM 707 N N . VAL A 1 87 ? -11.973 1.776 19.884 1.00 93.12 87 VAL A N 1
ATOM 708 C CA . VAL A 1 87 ? -13.030 2.748 19.583 1.00 93.12 87 VAL A CA 1
ATOM 709 C C . VAL A 1 87 ? -14.417 2.157 19.825 1.00 93.12 87 VAL A C 1
ATOM 711 O O . VAL A 1 87 ? -15.255 2.811 20.447 1.00 93.12 87 VAL A O 1
ATOM 714 N N . THR A 1 88 ? -14.665 0.932 19.355 1.00 95.12 88 THR A N 1
ATOM 715 C CA . THR A 1 88 ? -15.965 0.274 19.537 1.00 95.12 88 THR A CA 1
ATOM 716 C C . THR A 1 88 ? -16.281 -0.001 21.005 1.00 95.12 88 THR A C 1
ATOM 718 O O . THR A 1 88 ? -17.422 0.197 21.418 1.00 95.12 88 THR A O 1
ATOM 721 N N . ASP A 1 89 ? -15.282 -0.397 21.796 1.00 95.75 89 ASP A N 1
ATOM 722 C CA . ASP A 1 89 ? -15.457 -0.768 23.202 1.00 95.75 89 ASP A CA 1
ATOM 723 C C . ASP A 1 89 ? -15.530 0.469 24.110 1.00 95.75 89 ASP A C 1
ATOM 725 O O . ASP A 1 89 ? -16.501 0.669 24.839 1.00 95.75 89 ASP A O 1
ATOM 729 N N . PHE A 1 90 ? -14.556 1.375 23.994 1.00 95.81 90 PHE A N 1
ATOM 730 C CA . PHE A 1 90 ? -14.445 2.556 24.850 1.00 95.81 90 PHE A CA 1
ATOM 731 C C . PHE A 1 90 ? -15.579 3.563 24.624 1.00 95.81 90 PHE A C 1
ATOM 733 O O . PHE A 1 90 ? -16.108 4.129 25.582 1.00 95.81 90 PHE A O 1
ATOM 740 N N . PHE A 1 91 ? -15.964 3.801 23.365 1.00 94.94 91 PHE A N 1
ATOM 741 C CA . PHE A 1 91 ? -17.035 4.748 23.033 1.00 94.94 91 PHE A CA 1
ATOM 742 C C . PHE A 1 91 ? -18.404 4.080 22.860 1.00 94.94 91 PHE A C 1
ATOM 744 O O . PHE A 1 91 ? -19.384 4.785 22.619 1.00 94.94 91 PHE A O 1
ATOM 751 N N . MET A 1 92 ? -18.490 2.748 22.983 1.00 94.81 92 MET A N 1
ATOM 752 C CA . MET A 1 92 ? -19.725 1.968 22.814 1.00 94.81 92 MET A CA 1
ATOM 753 C C . MET A 1 92 ? -20.438 2.239 21.474 1.00 94.81 92 MET A C 1
ATOM 755 O O . MET A 1 92 ? -21.669 2.272 21.393 1.00 94.81 92 MET A O 1
ATOM 759 N N . VAL A 1 93 ? -19.665 2.470 20.410 1.00 94.62 93 VAL A N 1
ATOM 760 C CA . VAL A 1 93 ? -20.174 2.742 19.058 1.00 94.62 93 VAL A CA 1
ATOM 761 C C . VAL A 1 93 ? -20.119 1.485 18.197 1.00 94.62 93 VAL A C 1
ATOM 763 O O . VAL A 1 93 ? -19.201 0.680 18.305 1.00 94.62 93 VAL A O 1
ATOM 766 N N . THR A 1 94 ? -21.091 1.323 17.299 1.00 94.50 94 THR A N 1
ATOM 767 C CA . THR A 1 94 ? -21.167 0.178 16.377 1.00 94.50 94 THR A CA 1
ATOM 768 C C . THR A 1 94 ? -21.589 0.617 14.975 1.00 94.50 9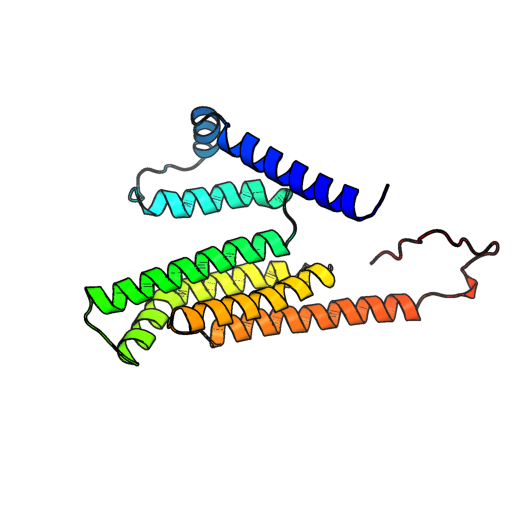4 THR A C 1
ATOM 770 O O . THR A 1 94 ? -22.024 1.754 14.763 1.00 94.50 94 THR A O 1
ATOM 773 N N . GLY A 1 95 ? -21.442 -0.284 13.998 1.00 93.31 95 GLY A N 1
ATOM 774 C CA . GLY A 1 95 ? -21.831 -0.036 12.610 1.00 93.31 95 GLY A CA 1
ATOM 775 C C . GLY A 1 95 ? -21.076 1.140 11.984 1.00 93.31 95 GLY A C 1
ATOM 776 O O . GLY A 1 95 ? -19.911 1.379 12.296 1.00 93.31 95 GLY A O 1
ATOM 777 N N . GLN A 1 96 ? -21.746 1.892 11.107 1.00 94.56 96 GLN A N 1
ATOM 778 C CA . GLN A 1 96 ? -21.116 2.968 10.333 1.00 94.56 96 GLN A CA 1
ATOM 779 C C . GLN A 1 96 ? -20.496 4.066 11.211 1.00 94.56 96 GLN A C 1
ATOM 781 O O . GLN A 1 96 ? -19.424 4.568 10.896 1.00 94.56 96 GLN A O 1
ATOM 786 N N . THR A 1 97 ? -21.105 4.390 12.353 1.00 95.31 97 THR A N 1
ATOM 787 C CA . THR A 1 97 ? -20.575 5.406 13.274 1.00 95.31 97 THR A CA 1
ATOM 788 C C . THR A 1 97 ? -19.191 5.033 13.811 1.00 95.31 97 THR A C 1
ATOM 790 O O . THR A 1 97 ? -18.321 5.897 13.924 1.00 95.31 97 THR A O 1
ATOM 793 N N . ALA A 1 98 ? -18.964 3.750 14.117 1.00 95.00 98 ALA A N 1
ATOM 794 C CA . ALA A 1 98 ? -17.655 3.261 14.547 1.00 95.00 98 ALA A CA 1
ATOM 795 C C . ALA A 1 98 ? -16.622 3.354 13.415 1.00 95.00 98 ALA A C 1
ATOM 797 O O . ALA A 1 98 ? -15.493 3.788 13.644 1.00 95.00 98 ALA A O 1
ATOM 798 N N . VAL A 1 99 ? -17.032 3.002 12.191 1.00 95.12 99 VAL A N 1
ATOM 799 C CA . VAL A 1 99 ? -16.197 3.098 10.984 1.00 95.12 99 VAL A CA 1
ATOM 800 C C . VAL A 1 99 ? -15.762 4.542 10.733 1.00 95.12 99 VAL A C 1
ATOM 802 O O . VAL A 1 99 ? -14.576 4.804 10.540 1.00 95.12 99 VAL A O 1
ATOM 805 N N . ASP A 1 100 ? -16.697 5.490 10.787 1.00 94.75 100 ASP A N 1
ATOM 806 C CA . ASP A 1 100 ? -16.424 6.904 10.520 1.00 94.75 100 ASP A CA 1
ATOM 807 C C . ASP A 1 100 ? -15.510 7.516 11.591 1.00 94.75 100 ASP A C 1
ATOM 809 O O . ASP A 1 100 ? -14.595 8.287 11.278 1.00 94.75 100 ASP A O 1
ATOM 813 N N . LEU A 1 101 ? -15.723 7.156 12.863 1.00 94.69 101 LEU A N 1
ATOM 814 C CA . LEU A 1 101 ? -14.885 7.617 13.968 1.00 94.69 101 LEU A CA 1
ATOM 815 C C . LEU A 1 101 ? -13.460 7.060 13.859 1.00 94.69 101 LEU A C 1
ATOM 817 O O . LEU A 1 101 ? -12.499 7.824 13.959 1.00 94.69 101 LEU A O 1
ATOM 821 N N . HIS A 1 102 ? -13.318 5.762 13.585 1.00 93.81 102 HIS A N 1
ATOM 822 C CA . HIS A 1 102 ? -12.021 5.122 13.358 1.00 93.81 102 HIS A CA 1
ATOM 823 C C . HIS A 1 102 ? -11.273 5.746 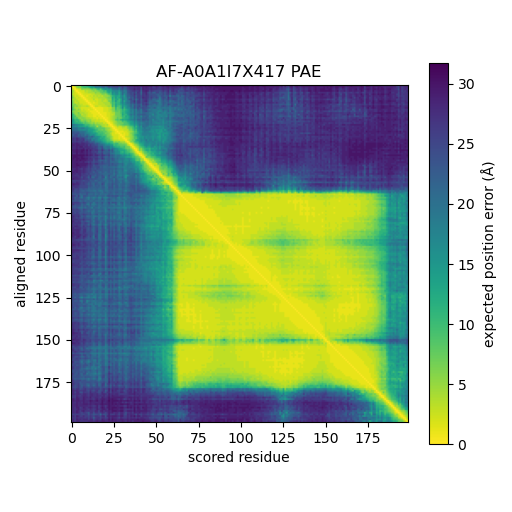12.176 1.00 93.81 102 HIS A C 1
ATOM 825 O O . HIS A 1 102 ? -10.118 6.153 12.321 1.00 93.81 102 HIS A O 1
ATOM 831 N N . ALA A 1 103 ? -11.948 5.941 11.040 1.00 93.19 103 ALA A N 1
ATOM 832 C CA . ALA A 1 103 ? -11.364 6.589 9.868 1.00 93.19 103 ALA A CA 1
ATOM 833 C C . ALA A 1 103 ? -10.884 8.017 10.178 1.00 93.19 103 ALA A C 1
ATOM 835 O O . ALA A 1 103 ? -9.805 8.429 9.739 1.00 93.19 103 ALA A O 1
ATOM 836 N N . LYS A 1 104 ? -11.647 8.772 10.980 1.00 93.69 104 LYS A N 1
ATOM 837 C CA . LYS A 1 104 ? -11.262 10.120 11.414 1.00 93.69 104 LYS A CA 1
ATOM 838 C C . LYS A 1 104 ? -9.997 10.105 12.273 1.00 93.69 104 LYS A C 1
ATOM 840 O O . LYS A 1 104 ? -9.114 10.932 12.034 1.00 93.69 104 LYS A O 1
ATOM 845 N N . ILE A 1 105 ? -9.888 9.173 13.221 1.00 91.50 105 ILE A N 1
ATOM 846 C CA . ILE A 1 105 ? -8.708 9.019 14.089 1.00 91.50 105 ILE A CA 1
ATOM 847 C C . ILE A 1 105 ? -7.479 8.634 13.247 1.00 91.50 105 ILE A C 1
ATOM 849 O O . ILE A 1 105 ? -6.424 9.257 13.367 1.0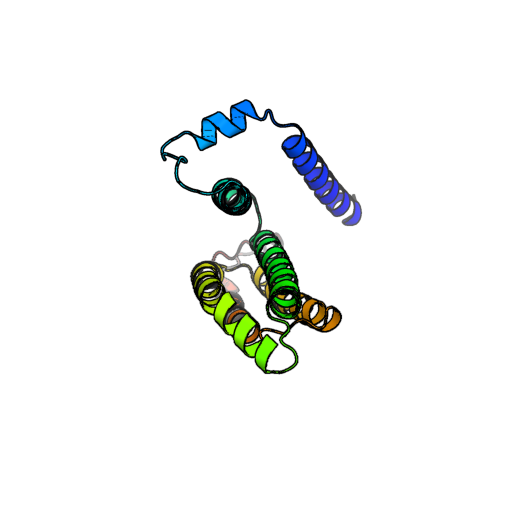0 91.50 105 ILE A O 1
ATOM 853 N N . MET A 1 106 ? -7.632 7.691 12.314 1.00 91.62 106 MET A N 1
ATOM 854 C CA . MET A 1 106 ? -6.541 7.188 11.467 1.00 91.62 106 MET A CA 1
ATOM 855 C C . MET A 1 106 ? -6.114 8.148 10.343 1.00 91.62 106 MET A C 1
ATOM 857 O O . MET A 1 106 ? -5.011 8.025 9.808 1.00 91.62 106 MET A O 1
ATOM 861 N N . SER A 1 107 ? -6.950 9.127 9.982 1.00 89.75 107 SER A N 1
ATOM 862 C CA . SER A 1 107 ? -6.774 9.989 8.800 1.00 89.75 107 SER A CA 1
ATOM 863 C C . SER A 1 107 ? -5.385 10.631 8.665 1.00 89.75 107 SER A C 1
ATOM 865 O O . SER A 1 107 ? -4.778 10.602 7.590 1.00 89.75 107 SER A O 1
ATOM 867 N N . ARG A 1 108 ? -4.843 11.193 9.753 1.00 87.31 108 ARG A N 1
ATOM 868 C CA . ARG A 1 108 ? -3.529 11.858 9.744 1.00 87.31 108 ARG A CA 1
ATOM 869 C C . ARG A 1 108 ? -2.383 10.866 9.558 1.00 87.31 108 ARG A C 1
ATOM 871 O O . ARG A 1 108 ? -1.456 11.170 8.808 1.00 87.31 108 ARG A O 1
ATOM 878 N N . ALA A 1 109 ? -2.458 9.708 10.214 1.00 86.94 109 ALA A N 1
ATOM 879 C CA . ALA A 1 109 ? -1.458 8.650 10.096 1.00 86.94 109 ALA A CA 1
ATOM 880 C C . ALA A 1 109 ? -1.431 8.090 8.668 1.00 86.94 109 ALA A C 1
ATOM 882 O O . ALA A 1 109 ? -0.369 8.029 8.053 1.00 86.94 109 ALA A O 1
ATOM 883 N N . VAL A 1 110 ? -2.608 7.812 8.098 1.00 90.88 110 VAL A N 1
ATOM 884 C CA . VAL A 1 110 ? -2.770 7.385 6.700 1.00 90.88 110 VAL A CA 1
ATOM 885 C C . VAL A 1 110 ? -2.161 8.402 5.734 1.00 90.88 110 VAL A C 1
ATOM 887 O O . VAL A 1 110 ? -1.361 8.041 4.873 1.00 90.88 110 VAL A O 1
ATOM 890 N N . ALA A 1 111 ? -2.479 9.689 5.895 1.00 88.56 111 ALA A N 1
ATOM 891 C CA . ALA A 1 111 ? -1.943 10.734 5.026 1.00 88.56 111 ALA A CA 1
ATOM 892 C C . ALA A 1 111 ? -0.415 10.875 5.139 1.00 88.56 111 ALA A C 1
ATOM 894 O O . ALA A 1 111 ? 0.250 11.215 4.160 1.00 88.56 111 ALA A O 1
ATOM 895 N N . HIS A 1 112 ? 0.157 10.665 6.326 1.00 87.94 112 HIS A N 1
ATOM 896 C CA . HIS A 1 112 ? 1.608 10.659 6.501 1.00 87.94 112 HIS A CA 1
ATOM 897 C C . HIS A 1 112 ? 2.244 9.446 5.815 1.00 87.94 112 HIS A C 1
ATOM 899 O O . HIS A 1 112 ? 3.209 9.603 5.070 1.00 87.94 112 HIS A O 1
ATOM 905 N N . LEU A 1 113 ? 1.649 8.267 5.993 1.00 87.25 113 LEU A N 1
ATOM 906 C CA . LEU A 1 113 ? 2.143 7.016 5.437 1.00 87.25 113 LEU A CA 1
ATOM 907 C C . LEU A 1 113 ? 2.149 7.014 3.904 1.00 87.25 113 LEU A C 1
ATOM 909 O O . LEU A 1 113 ? 3.141 6.617 3.299 1.00 87.25 113 LEU A O 1
ATOM 913 N N . ILE A 1 114 ? 1.085 7.530 3.278 1.00 91.50 114 ILE A N 1
ATOM 914 C CA . ILE A 1 114 ? 1.015 7.697 1.818 1.00 91.50 114 ILE A CA 1
ATOM 915 C C . ILE A 1 114 ? 2.179 8.559 1.316 1.00 91.50 114 ILE A C 1
ATOM 917 O O . ILE A 1 114 ? 2.867 8.167 0.381 1.00 91.50 114 ILE A O 1
ATOM 921 N N . ARG A 1 115 ? 2.439 9.710 1.952 1.00 87.06 115 ARG A N 1
ATOM 922 C CA . ARG A 1 115 ? 3.536 10.604 1.538 1.00 87.06 115 ARG A CA 1
ATOM 923 C C . ARG A 1 115 ? 4.912 9.972 1.732 1.00 87.06 115 ARG A C 1
ATOM 925 O O . ARG A 1 115 ? 5.780 10.160 0.892 1.00 87.06 115 ARG A O 1
ATOM 932 N N . ALA A 1 116 ? 5.111 9.241 2.827 1.00 85.19 116 ALA A N 1
ATOM 933 C CA . ALA A 1 116 ? 6.381 8.576 3.105 1.00 85.19 116 ALA A CA 1
ATOM 934 C C . ALA A 1 116 ? 6.694 7.467 2.085 1.00 85.19 116 ALA A C 1
ATOM 936 O O . ALA A 1 116 ? 7.856 7.248 1.744 1.00 85.19 116 ALA A O 1
ATOM 937 N N . LEU A 1 117 ? 5.663 6.770 1.596 1.00 88.81 117 LEU A N 1
ATOM 938 C CA . LEU A 1 117 ? 5.808 5.704 0.606 1.00 88.81 117 LEU A CA 1
ATOM 939 C C . LEU A 1 117 ? 5.959 6.232 -0.823 1.00 88.81 117 LEU A C 1
ATOM 941 O O . LEU A 1 117 ? 6.699 5.623 -1.589 1.00 88.81 117 LEU A O 1
ATOM 945 N N . ASP A 1 118 ? 5.322 7.353 -1.165 1.00 89.88 118 ASP A N 1
ATOM 946 C CA . ASP A 1 118 ? 5.314 7.924 -2.520 1.00 89.88 118 ASP A CA 1
ATOM 947 C C . ASP A 1 118 ? 6.732 8.104 -3.094 1.00 89.88 118 ASP A C 1
ATOM 949 O O . ASP A 1 118 ? 7.063 7.563 -4.151 1.00 89.88 118 ASP A O 1
ATOM 953 N N . GLU A 1 119 ? 7.623 8.759 -2.342 1.00 86.38 119 GLU A N 1
ATOM 954 C CA . GLU A 1 119 ? 9.017 8.959 -2.760 1.00 86.38 119 GLU A CA 1
ATOM 955 C C . GLU A 1 119 ? 9.758 7.623 -2.936 1.00 86.38 119 GLU A C 1
ATOM 957 O O . GLU A 1 119 ? 10.494 7.426 -3.904 1.00 86.38 119 GLU A O 1
ATOM 962 N N . LYS A 1 120 ? 9.548 6.667 -2.022 1.00 86.31 120 LYS A N 1
ATOM 963 C CA . LYS A 1 120 ? 10.238 5.368 -2.056 1.00 86.31 120 LYS A CA 1
ATOM 964 C C . LYS A 1 120 ? 9.758 4.485 -3.199 1.00 86.31 120 LYS A C 1
ATOM 966 O O . LYS A 1 120 ? 10.576 3.802 -3.808 1.00 86.31 120 LYS A O 1
ATOM 971 N N . ILE A 1 121 ? 8.463 4.517 -3.508 1.00 93.88 121 ILE A N 1
ATOM 972 C CA . ILE A 1 121 ? 7.891 3.824 -4.664 1.00 93.88 121 ILE A CA 1
ATOM 973 C C . ILE A 1 121 ? 8.444 4.452 -5.944 1.00 93.88 121 ILE A C 1
ATOM 975 O O . ILE A 1 121 ? 8.969 3.734 -6.792 1.00 93.88 121 ILE A O 1
ATOM 979 N N . SER A 1 122 ? 8.406 5.782 -6.055 1.00 91.19 122 SER A N 1
ATOM 980 C CA . SER A 1 122 ? 8.871 6.516 -7.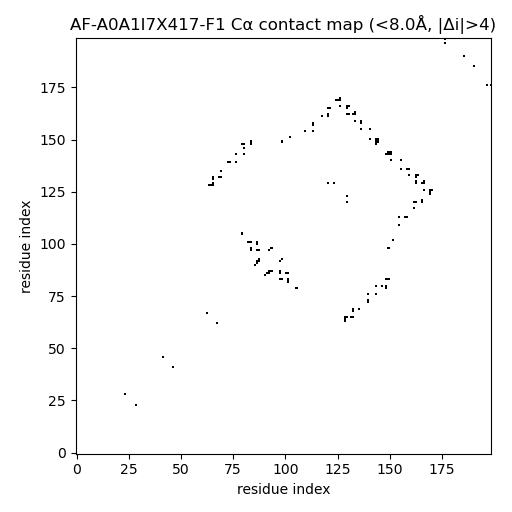239 1.00 91.19 122 SER A CA 1
ATOM 981 C C . SER A 1 122 ? 10.343 6.244 -7.579 1.00 91.19 122 SER A C 1
ATOM 983 O O . SER A 1 122 ? 10.705 6.120 -8.748 1.00 91.19 122 SER A O 1
ATOM 985 N N . LEU A 1 123 ? 11.194 6.074 -6.563 1.00 89.50 123 LEU A N 1
ATOM 986 C CA . LEU A 1 123 ? 12.624 5.802 -6.740 1.00 89.50 123 LEU A CA 1
ATOM 987 C C . LEU A 1 123 ? 12.974 4.309 -6.880 1.00 89.50 123 LEU A C 1
ATOM 989 O O . LEU A 1 123 ? 14.141 3.983 -7.097 1.00 89.50 123 LEU A O 1
ATOM 993 N N . ASN A 1 124 ? 12.009 3.388 -6.777 1.00 86.69 124 ASN A N 1
ATOM 994 C CA . ASN A 1 124 ? 12.269 1.954 -6.920 1.00 86.69 124 ASN A CA 1
ATOM 995 C C . ASN A 1 124 ? 12.267 1.537 -8.403 1.00 86.69 124 ASN A C 1
ATOM 997 O O . ASN A 1 124 ? 11.344 1.877 -9.142 1.00 86.69 124 ASN A O 1
ATOM 1001 N N . PHE A 1 125 ? 13.292 0.809 -8.851 1.00 87.31 125 PHE A N 1
ATOM 1002 C CA . PHE A 1 125 ? 13.425 0.292 -10.224 1.00 87.31 125 PHE A CA 1
ATOM 1003 C C . PHE A 1 125 ? 13.369 -1.243 -10.295 1.00 87.31 125 PHE A C 1
ATOM 1005 O O . PHE A 1 125 ? 13.398 -1.810 -11.384 1.00 87.31 125 PHE A O 1
ATOM 1012 N N . ASP A 1 126 ? 13.269 -1.933 -9.158 1.00 87.94 126 ASP A N 1
ATOM 1013 C CA . ASP A 1 126 ? 13.135 -3.386 -9.124 1.00 87.94 126 ASP A CA 1
ATOM 1014 C C . ASP A 1 126 ? 11.666 -3.784 -9.345 1.00 87.94 126 ASP A C 1
ATOM 1016 O O . ASP A 1 126 ? 10.829 -3.718 -8.440 1.00 87.94 126 ASP A O 1
ATOM 1020 N N . ALA A 1 127 ? 11.349 -4.217 -10.569 1.00 82.38 127 ALA A N 1
ATOM 1021 C CA . ALA A 1 127 ? 10.006 -4.663 -10.940 1.00 82.38 127 ALA A CA 1
ATOM 1022 C C . ALA A 1 127 ? 9.497 -5.834 -10.079 1.00 82.38 127 ALA A C 1
ATOM 1024 O O . ALA A 1 127 ? 8.296 -5.916 -9.818 1.00 82.38 127 ALA A O 1
ATOM 1025 N N . ILE A 1 128 ? 10.383 -6.727 -9.621 1.00 84.81 128 ILE A N 1
ATOM 1026 C CA . ILE A 1 128 ? 10.002 -7.861 -8.770 1.00 84.81 128 ILE A CA 1
ATOM 1027 C C . ILE A 1 128 ? 9.615 -7.341 -7.389 1.00 84.81 128 ILE A C 1
ATOM 1029 O O . ILE A 1 128 ? 8.551 -7.698 -6.884 1.00 84.81 128 ILE A O 1
ATOM 1033 N N . SER A 1 129 ? 10.435 -6.460 -6.810 1.00 85.81 129 SER A N 1
ATOM 1034 C CA . SER A 1 129 ? 10.151 -5.813 -5.525 1.00 85.81 129 SER A CA 1
ATOM 1035 C C . SER A 1 129 ? 8.805 -5.076 -5.551 1.00 85.81 129 SER A C 1
ATOM 1037 O O . SER A 1 129 ? 7.960 -5.291 -4.680 1.00 85.81 129 SER A O 1
ATOM 1039 N N . ILE A 1 130 ? 8.546 -4.283 -6.599 1.00 89.56 130 ILE A N 1
ATOM 1040 C CA . ILE A 1 130 ? 7.277 -3.555 -6.763 1.00 89.56 130 ILE A CA 1
ATOM 1041 C C . ILE A 1 130 ? 6.092 -4.525 -6.874 1.00 89.56 130 ILE A C 1
ATOM 1043 O O . ILE A 1 130 ? 5.079 -4.334 -6.199 1.00 89.56 130 ILE A O 1
ATOM 1047 N N . TYR A 1 131 ? 6.212 -5.589 -7.675 1.00 85.00 131 TYR A N 1
ATOM 1048 C CA . TYR A 1 131 ? 5.147 -6.583 -7.829 1.00 85.00 131 TYR A CA 1
ATOM 1049 C C . TYR A 1 131 ? 4.841 -7.323 -6.518 1.00 85.00 131 TYR A C 1
ATOM 1051 O O . TYR A 1 131 ? 3.675 -7.537 -6.181 1.00 85.00 131 TYR A O 1
ATOM 1059 N N . LEU A 1 132 ? 5.868 -7.662 -5.732 1.00 85.06 132 LEU A N 1
ATOM 1060 C CA . LEU A 1 132 ? 5.683 -8.245 -4.402 1.00 85.06 132 LEU A CA 1
ATOM 1061 C C . LEU A 1 132 ? 4.903 -7.303 -3.477 1.00 85.06 132 LEU A C 1
ATOM 1063 O O . LEU A 1 132 ? 4.003 -7.760 -2.774 1.00 85.06 132 LEU A O 1
ATOM 1067 N N . CYS A 1 133 ? 5.182 -5.998 -3.512 1.00 90.75 133 CYS A N 1
ATOM 1068 C CA . CYS A 1 133 ? 4.426 -5.012 -2.739 1.00 90.75 133 CYS A CA 1
ATOM 1069 C C . CYS A 1 133 ? 2.949 -4.935 -3.158 1.00 90.75 133 CYS A C 1
ATOM 1071 O O . CYS A 1 133 ? 2.084 -4.840 -2.289 1.00 90.75 133 CYS A O 1
ATOM 1073 N N . ILE A 1 134 ? 2.636 -5.064 -4.453 1.00 91.12 134 ILE A N 1
ATOM 1074 C CA . ILE A 1 134 ? 1.243 -5.138 -4.938 1.00 91.12 134 ILE A CA 1
ATOM 1075 C C . ILE A 1 134 ? 0.535 -6.362 -4.338 1.00 91.12 134 ILE A C 1
ATOM 1077 O O . ILE A 1 134 ? -0.567 -6.249 -3.801 1.00 91.12 134 ILE A O 1
ATOM 1081 N N . MET A 1 135 ? 1.189 -7.525 -4.361 1.00 87.81 135 MET A N 1
ATOM 1082 C CA . MET A 1 135 ? 0.641 -8.751 -3.769 1.00 87.81 135 MET A CA 1
ATOM 1083 C C . MET A 1 135 ? 0.472 -8.642 -2.250 1.00 87.81 135 MET A C 1
ATOM 1085 O O . MET A 1 135 ? -0.494 -9.160 -1.688 1.00 87.81 135 MET A O 1
ATOM 1089 N N . LEU A 1 136 ? 1.382 -7.943 -1.571 1.00 86.31 136 LEU A N 1
ATOM 1090 C CA . LEU A 1 136 ? 1.258 -7.666 -0.143 1.00 86.31 136 LEU A CA 1
ATOM 1091 C C . LEU A 1 136 ? 0.042 -6.781 0.160 1.00 86.31 136 LEU A C 1
ATOM 1093 O O . LEU A 1 136 ? -0.677 -7.084 1.110 1.00 86.31 136 LEU A O 1
ATOM 1097 N N . CYS A 1 137 ? -0.251 -5.758 -0.653 1.00 92.88 137 CYS A N 1
ATOM 1098 C CA . CYS A 1 137 ? -1.476 -4.958 -0.507 1.00 92.88 137 CYS A CA 1
ATOM 1099 C C . CYS A 1 137 ? -2.740 -5.829 -0.538 1.00 92.88 137 CYS A C 1
ATOM 1101 O O . CYS A 1 137 ? -3.636 -5.652 0.287 1.00 92.88 137 CYS A O 1
ATOM 1103 N N . ASP A 1 138 ? -2.820 -6.793 -1.459 1.00 86.44 138 ASP A N 1
ATOM 1104 C CA . ASP A 1 138 ? -3.941 -7.742 -1.514 1.00 86.44 138 ASP A CA 1
ATOM 1105 C C . ASP A 1 138 ? -4.040 -8.588 -0.244 1.00 86.44 138 ASP A C 1
ATOM 1107 O O . ASP A 1 138 ? -5.133 -8.788 0.291 1.00 86.44 138 ASP A O 1
ATOM 1111 N N . LYS A 1 139 ? -2.899 -9.051 0.275 1.00 87.50 139 LYS A N 1
ATOM 1112 C CA . LYS A 1 139 ? -2.849 -9.866 1.492 1.00 87.50 139 LYS A CA 1
ATOM 1113 C C . LYS A 1 139 ? -3.249 -9.089 2.741 1.00 87.50 139 LYS A C 1
ATOM 1115 O O . LYS A 1 139 ? -4.000 -9.618 3.554 1.00 87.50 139 LYS A O 1
ATOM 1120 N N . PHE A 1 140 ? -2.824 -7.837 2.881 1.00 86.31 140 PHE A N 1
ATOM 1121 C CA . PHE A 1 140 ? -3.226 -6.998 4.011 1.00 86.31 140 PHE A CA 1
ATOM 1122 C C . PHE A 1 140 ? -4.709 -6.624 3.969 1.00 86.31 140 PHE A C 1
ATOM 1124 O O . PHE A 1 140 ? -5.367 -6.623 5.008 1.00 86.31 140 PHE A O 1
ATOM 1131 N N . ARG A 1 141 ? -5.268 -6.392 2.773 1.00 88.75 141 ARG A N 1
ATOM 1132 C CA . ARG A 1 141 ? -6.717 -6.213 2.599 1.00 88.75 141 ARG A CA 1
ATOM 1133 C C . ARG A 1 141 ? -7.504 -7.455 3.013 1.00 88.75 141 ARG A C 1
ATOM 1135 O O . ARG A 1 141 ? -8.498 -7.329 3.721 1.00 88.75 141 ARG A O 1
ATOM 1142 N N . GLN A 1 142 ? -7.055 -8.641 2.595 1.00 84.56 142 GLN A N 1
ATOM 1143 C CA . GLN A 1 142 ? -7.653 -9.915 3.016 1.00 84.56 142 GLN A CA 1
ATOM 1144 C C . GLN A 1 142 ? -7.604 -10.064 4.540 1.00 84.56 142 GLN A C 1
ATOM 1146 O O . GLN A 1 142 ? -8.628 -10.351 5.147 1.00 84.56 142 GLN A O 1
ATOM 1151 N N . LEU A 1 143 ? -6.459 -9.763 5.157 1.00 85.19 143 LEU A N 1
ATOM 1152 C CA . LEU A 1 143 ? -6.279 -9.854 6.604 1.00 85.19 143 LEU A CA 1
ATOM 1153 C C . LEU A 1 143 ? -7.213 -8.918 7.390 1.00 85.19 143 LEU A C 1
ATOM 1155 O O . LEU A 1 143 ? -7.780 -9.331 8.396 1.00 85.19 143 LEU A O 1
ATOM 1159 N N . LEU A 1 144 ? -7.402 -7.670 6.946 1.00 86.38 144 LEU A N 1
ATOM 1160 C CA . LEU A 1 144 ? 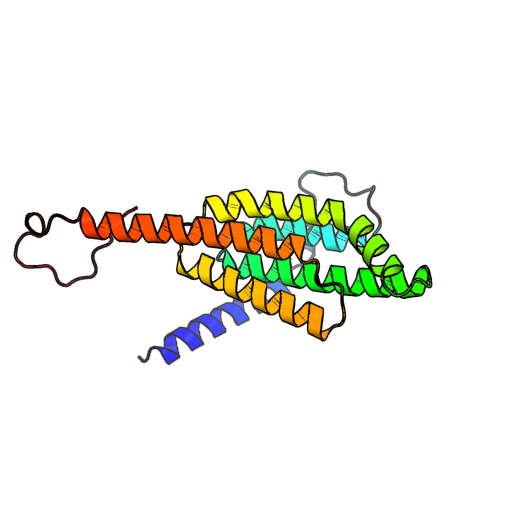-8.361 -6.750 7.578 1.00 86.38 144 LEU A CA 1
ATOM 1161 C C . LEU A 1 144 ? -9.800 -7.269 7.474 1.00 86.38 144 LEU A C 1
ATOM 1163 O O . LEU A 1 144 ? -10.533 -7.216 8.458 1.00 86.38 144 LEU A O 1
ATOM 1167 N N . ASN A 1 145 ? -10.176 -7.817 6.314 1.00 89.25 145 ASN A N 1
ATOM 1168 C CA . ASN A 1 145 ? -11.501 -8.403 6.110 1.00 89.25 145 ASN A CA 1
ATOM 1169 C C . ASN A 1 145 ? -11.723 -9.640 6.995 1.00 89.25 145 ASN A C 1
ATOM 1171 O O . ASN A 1 145 ? -12.789 -9.777 7.584 1.00 89.25 145 ASN A O 1
ATOM 1175 N N . GLU A 1 146 ? -10.725 -10.522 7.114 1.00 87.50 146 GLU A N 1
ATOM 1176 C CA . GLU A 1 146 ? -10.767 -11.699 7.998 1.00 87.50 146 GLU A CA 1
ATOM 1177 C C . GLU A 1 146 ? -10.920 -11.314 9.475 1.00 87.50 146 GLU A C 1
ATOM 1179 O O . GLU A 1 146 ? -11.531 -12.051 10.244 1.00 87.50 146 GLU A O 1
ATOM 1184 N N . ARG A 1 147 ? -10.380 -10.155 9.867 1.00 87.06 147 ARG A N 1
ATOM 1185 C CA . ARG A 1 147 ? -10.501 -9.594 11.220 1.00 87.06 147 ARG A CA 1
ATOM 1186 C C . ARG A 1 147 ? -11.763 -8.744 11.422 1.00 87.06 147 ARG A C 1
ATOM 1188 O O . ARG A 1 147 ? -11.914 -8.163 12.491 1.00 87.06 147 ARG A O 1
ATOM 1195 N N . GLU A 1 148 ? -12.622 -8.624 10.408 1.00 89.81 148 GLU A N 1
ATOM 1196 C CA . GLU A 1 148 ? -13.822 -7.771 10.421 1.00 89.81 148 GLU A CA 1
ATOM 1197 C C . GLU A 1 148 ? -13.521 -6.288 10.734 1.00 89.81 148 GLU A C 1
ATOM 1199 O O . GLU A 1 148 ? -14.360 -5.550 11.252 1.00 89.81 148 GLU A O 1
ATOM 1204 N N . ILE A 1 149 ? -12.310 -5.833 10.397 1.00 91.00 149 ILE A N 1
ATOM 1205 C CA . ILE A 1 149 ? -11.866 -4.447 10.579 1.00 91.00 149 ILE A CA 1
ATOM 1206 C C . ILE A 1 149 ? -12.220 -3.648 9.321 1.00 91.00 149 ILE A C 1
ATOM 1208 O O . ILE A 1 149 ? -12.103 -4.176 8.209 1.00 91.00 149 ILE A O 1
ATOM 1212 N N . PRO A 1 150 ? -12.607 -2.362 9.441 1.00 88.06 150 PRO A N 1
ATOM 1213 C CA . PRO A 1 150 ? -12.860 -1.517 8.285 1.00 88.06 150 PRO A CA 1
ATOM 1214 C C . PRO A 1 150 ? -11.688 -1.553 7.313 1.00 88.06 150 PRO A C 1
ATOM 1216 O O . PRO A 1 150 ? -10.543 -1.275 7.666 1.00 88.06 150 PRO A O 1
ATOM 1219 N N . SER A 1 151 ? -11.984 -1.887 6.061 1.00 73.94 151 SER A N 1
ATOM 1220 C CA . SER A 1 151 ? -10.959 -2.240 5.085 1.00 73.94 151 SER A CA 1
ATOM 1221 C C . SER A 1 151 ? -10.073 -1.065 4.662 1.00 73.94 151 SER A C 1
ATOM 1223 O O . SER A 1 151 ? -9.156 -1.284 3.882 1.00 73.94 151 SER A O 1
ATOM 1225 N N . MET A 1 152 ? -10.337 0.168 5.124 1.00 85.00 152 MET A N 1
ATOM 1226 C CA . MET A 1 152 ? -9.628 1.402 4.746 1.00 85.00 152 MET A CA 1
ATOM 1227 C C . MET A 1 152 ? -9.397 1.488 3.226 1.00 85.00 152 MET A C 1
ATOM 1229 O O . MET A 1 152 ? -8.292 1.765 2.761 1.00 85.00 152 MET A O 1
ATOM 1233 N N . SER A 1 153 ? -10.440 1.200 2.438 1.00 85.44 153 SER A N 1
ATOM 1234 C CA . SER A 1 153 ? -10.353 0.961 0.987 1.00 85.44 153 SER A CA 1
ATOM 1235 C C . SER A 1 153 ? -9.592 2.048 0.224 1.00 85.44 153 SER A C 1
ATOM 1237 O O . SER A 1 153 ? -8.729 1.718 -0.586 1.00 85.44 153 SER A O 1
ATOM 1239 N N . GLY A 1 154 ? -9.831 3.325 0.541 1.00 90.94 154 GLY A N 1
ATOM 1240 C CA . GLY A 1 154 ? -9.160 4.449 -0.120 1.00 90.94 154 GLY A CA 1
ATOM 1241 C C . GLY A 1 154 ? -7.638 4.480 0.075 1.00 90.94 154 GLY A C 1
ATOM 1242 O O . GLY A 1 154 ? -6.908 4.881 -0.831 1.00 90.94 154 GLY A O 1
ATOM 1243 N N . TYR A 1 155 ? -7.129 4.013 1.221 1.00 94.31 155 TYR A N 1
ATOM 1244 C CA . TYR A 1 155 ? -5.685 3.919 1.457 1.00 94.31 155 TYR A CA 1
ATOM 1245 C C . TYR A 1 155 ? -5.045 2.859 0.557 1.00 94.31 155 TYR A C 1
ATOM 1247 O O . TYR A 1 155 ? -4.099 3.152 -0.176 1.00 94.31 155 TYR A O 1
ATOM 1255 N N . TRP A 1 156 ? -5.590 1.640 0.568 1.00 94.12 156 TRP A N 1
ATOM 1256 C CA . TRP A 1 156 ? -5.042 0.537 -0.221 1.00 94.12 156 TRP A CA 1
ATOM 1257 C C . TRP A 1 156 ? -5.174 0.768 -1.718 1.00 94.12 156 TRP A C 1
ATOM 1259 O O . TRP A 1 156 ? -4.276 0.385 -2.463 1.00 94.12 156 TRP A O 1
ATOM 1269 N N . GLU A 1 157 ? -6.263 1.395 -2.162 1.00 93.81 157 GLU A N 1
ATOM 1270 C CA . GLU A 1 157 ? -6.429 1.819 -3.550 1.00 93.81 157 GLU A CA 1
ATOM 1271 C C . GLU A 1 157 ? -5.337 2.816 -3.947 1.00 93.81 157 GLU A C 1
ATOM 1273 O O . GLU A 1 157 ? -4.669 2.619 -4.959 1.00 93.81 157 GLU A O 1
ATOM 1278 N N . THR A 1 158 ? -5.079 3.823 -3.109 1.00 96.06 158 THR A N 1
ATOM 1279 C CA . THR A 1 158 ? -4.030 4.821 -3.363 1.00 96.06 158 THR A CA 1
ATOM 1280 C C . THR A 1 158 ? -2.649 4.174 -3.491 1.00 96.06 158 THR A C 1
ATOM 1282 O O . THR A 1 158 ? -1.970 4.384 -4.496 1.00 96.06 158 THR A O 1
ATOM 1285 N N . ILE A 1 159 ? -2.240 3.352 -2.518 1.00 95.94 159 ILE A N 1
ATOM 1286 C CA . ILE A 1 159 ? -0.923 2.690 -2.539 1.00 95.94 159 ILE A CA 1
ATOM 1287 C C . ILE A 1 159 ? -0.815 1.699 -3.703 1.00 95.94 159 ILE A C 1
ATOM 1289 O O . ILE A 1 159 ? 0.199 1.674 -4.401 1.00 95.94 159 ILE A O 1
ATOM 1293 N N . SER A 1 160 ? -1.861 0.907 -3.958 1.00 95.00 160 SER A N 1
ATOM 1294 C CA . SER A 1 160 ? -1.863 -0.044 -5.077 1.00 95.00 160 SER A CA 1
ATOM 1295 C C . SER A 1 160 ? -1.735 0.676 -6.418 1.00 95.00 160 SER A C 1
ATOM 1297 O O . SER A 1 160 ? -0.961 0.241 -7.265 1.00 95.00 160 SER A O 1
ATOM 1299 N N . ASN A 1 161 ? -2.435 1.798 -6.603 1.00 96.31 161 ASN A N 1
ATOM 1300 C CA . ASN A 1 161 ? -2.348 2.591 -7.827 1.00 96.31 161 ASN A CA 1
ATOM 1301 C C . ASN A 1 161 ? -0.948 3.188 -8.023 1.00 96.31 161 ASN A C 1
ATOM 1303 O O . ASN A 1 161 ? -0.416 3.110 -9.127 1.00 96.31 161 ASN A O 1
ATOM 1307 N N . GLN A 1 162 ? -0.317 3.716 -6.967 1.00 96.56 162 GLN A N 1
ATOM 1308 C CA . GLN A 1 162 ? 1.070 4.200 -7.041 1.00 96.56 162 GLN A CA 1
ATOM 1309 C C . GLN A 1 162 ? 2.039 3.087 -7.468 1.00 96.56 162 GLN A C 1
ATOM 1311 O O . GLN A 1 162 ? 2.860 3.288 -8.364 1.00 96.56 162 GLN A O 1
ATOM 1316 N N . LEU A 1 163 ? 1.911 1.897 -6.872 1.00 95.88 163 LEU A N 1
ATOM 1317 C CA . LEU A 1 163 ? 2.734 0.738 -7.219 1.00 95.88 163 LEU A CA 1
ATOM 1318 C C . LEU A 1 163 ? 2.511 0.287 -8.669 1.00 95.88 163 LEU A C 1
ATOM 1320 O O . LEU A 1 163 ? 3.484 0.034 -9.373 1.00 95.88 163 LEU A O 1
ATOM 1324 N N . TRP A 1 164 ? 1.259 0.218 -9.134 1.00 97.56 164 TRP A N 1
ATOM 1325 C CA . TRP A 1 164 ? 0.937 -0.167 -10.513 1.00 97.56 164 TRP A CA 1
ATOM 1326 C C . TRP A 1 164 ? 1.470 0.826 -11.544 1.00 97.56 164 TRP A C 1
ATOM 1328 O O . TRP A 1 164 ? 2.082 0.403 -12.524 1.00 97.56 164 TRP A O 1
ATOM 1338 N N . ILE A 1 165 ? 1.290 2.132 -11.309 1.00 96.50 165 ILE A N 1
ATOM 1339 C CA . ILE A 1 165 ? 1.844 3.185 -12.174 1.00 96.50 165 ILE A CA 1
ATOM 1340 C C . ILE A 1 165 ? 3.360 3.024 -12.273 1.00 96.50 165 ILE A C 1
ATOM 1342 O O . ILE A 1 165 ? 3.925 3.055 -13.367 1.00 96.50 165 ILE A O 1
ATOM 1346 N N . ARG A 1 166 ? 4.031 2.813 -11.137 1.00 96.38 166 ARG A N 1
ATOM 1347 C CA . ARG A 1 166 ? 5.481 2.650 -11.127 1.00 96.38 166 ARG A CA 1
ATOM 1348 C C . ARG A 1 166 ? 5.932 1.364 -11.816 1.00 96.38 166 ARG A C 1
ATOM 1350 O O . ARG A 1 166 ? 6.910 1.383 -12.559 1.00 96.38 166 ARG A O 1
ATOM 1357 N N . PHE A 1 167 ? 5.228 0.261 -11.586 1.00 93.62 167 PHE A N 1
ATOM 1358 C CA . PHE A 1 167 ? 5.511 -1.019 -12.225 1.00 93.62 167 PHE A CA 1
ATOM 1359 C C . PHE A 1 167 ? 5.453 -0.905 -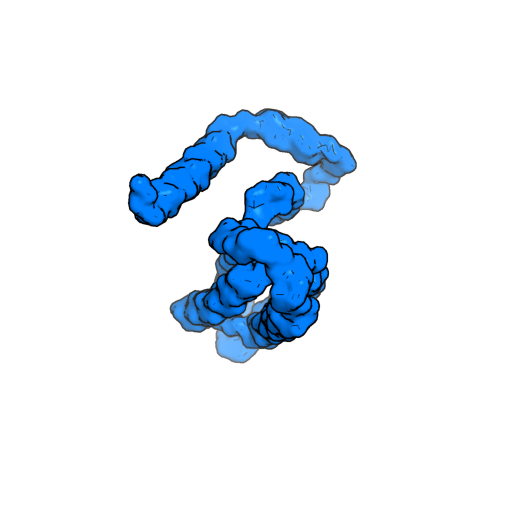13.752 1.00 93.62 167 PHE A C 1
ATOM 1361 O O . PHE A 1 167 ? 6.373 -1.355 -14.432 1.00 93.62 167 PHE A O 1
ATOM 1368 N N . ASP A 1 168 ? 4.417 -0.252 -14.286 1.00 94.19 168 ASP A N 1
ATOM 1369 C CA . ASP A 1 168 ? 4.273 -0.013 -15.724 1.00 94.19 168 ASP A CA 1
ATOM 1370 C C . ASP A 1 168 ? 5.450 0.801 -16.285 1.00 94.19 168 ASP A C 1
ATOM 1372 O O . ASP A 1 168 ? 6.082 0.380 -17.253 1.00 94.19 168 ASP A O 1
ATOM 1376 N N . GLN A 1 169 ? 5.842 1.893 -15.618 1.00 93.69 169 GLN A N 1
ATOM 1377 C CA . GLN A 1 169 ? 7.016 2.688 -16.013 1.00 93.69 169 GLN A CA 1
ATOM 1378 C C . GLN A 1 169 ? 8.304 1.853 -16.058 1.00 93.69 169 GLN A C 1
ATOM 1380 O O . GLN A 1 169 ? 9.067 1.936 -17.020 1.00 93.69 169 GLN A O 1
ATOM 1385 N N . VAL A 1 170 ? 8.557 1.035 -15.031 1.00 89.69 170 VAL A N 1
ATOM 1386 C CA . VAL A 1 170 ? 9.746 0.170 -14.972 1.00 89.69 170 VAL A CA 1
ATOM 1387 C C . VAL A 1 170 ? 9.727 -0.871 -16.090 1.00 89.69 170 VAL A C 1
ATOM 1389 O O . VAL A 1 170 ? 10.741 -1.093 -16.752 1.00 89.69 170 VAL A O 1
ATOM 1392 N N . MET A 1 171 ? 8.571 -1.473 -16.364 1.00 89.06 171 MET A N 1
ATOM 1393 C CA . MET A 1 171 ? 8.422 -2.439 -17.452 1.00 89.06 171 MET A CA 1
ATOM 1394 C C . MET A 1 171 ? 8.564 -1.803 -18.840 1.00 89.06 171 MET A C 1
ATOM 1396 O O . MET A 1 171 ? 9.127 -2.432 -19.739 1.00 89.06 171 MET A O 1
ATOM 1400 N N . GLN A 1 172 ? 8.119 -0.559 -19.022 1.00 88.69 172 GLN A N 1
ATOM 1401 C CA . GLN A 1 172 ? 8.362 0.206 -20.248 1.00 88.69 172 GLN A CA 1
ATOM 1402 C C . GLN A 1 172 ? 9.857 0.470 -20.447 1.00 88.69 172 GLN A C 1
ATOM 1404 O O . GLN A 1 172 ? 10.375 0.183 -21.525 1.00 88.69 172 GLN A O 1
ATOM 1409 N N . MET A 1 173 ? 10.575 0.888 -19.396 1.00 86.69 173 MET A N 1
ATOM 1410 C CA . MET A 1 173 ? 12.034 1.056 -19.445 1.00 86.69 173 MET A CA 1
ATOM 1411 C C . MET A 1 173 ? 12.753 -0.255 -19.800 1.00 86.69 173 MET A C 1
ATOM 1413 O O . MET A 1 173 ? 13.644 -0.255 -20.651 1.00 86.69 173 MET A O 1
ATOM 1417 N N . HIS A 1 174 ? 12.334 -1.392 -19.228 1.00 82.44 174 HIS A N 1
ATOM 1418 C CA . HIS A 1 174 ? 12.848 -2.711 -19.622 1.00 82.44 174 HIS A CA 1
ATOM 1419 C C . HIS A 1 174 ? 12.614 -3.005 -21.110 1.00 82.44 174 HIS A C 1
ATOM 1421 O O . HIS A 1 174 ? 13.515 -3.479 -21.802 1.00 82.44 174 HIS A O 1
ATOM 1427 N N . ASN A 1 175 ? 11.412 -2.724 -21.617 1.00 82.94 175 ASN A N 1
ATOM 1428 C CA . ASN A 1 175 ? 11.056 -2.971 -23.013 1.00 82.94 175 ASN A CA 1
ATOM 1429 C C . ASN A 1 175 ? 11.882 -2.098 -23.972 1.00 82.94 175 ASN A C 1
ATOM 1431 O O . ASN A 1 175 ? 12.430 -2.592 -24.958 1.00 82.94 175 ASN A O 1
ATOM 1435 N N . ASP A 1 176 ? 12.028 -0.814 -23.661 1.00 84.62 176 ASP A N 1
ATOM 1436 C CA . ASP A 1 176 ? 12.791 0.120 -24.487 1.00 84.62 176 ASP A CA 1
ATOM 1437 C C . ASP A 1 176 ? 14.291 -0.198 -24.480 1.00 84.62 176 ASP A C 1
ATOM 1439 O O . ASP A 1 176 ? 14.941 -0.125 -25.527 1.00 84.62 176 ASP A O 1
ATOM 1443 N N . SER A 1 177 ? 14.829 -0.661 -23.349 1.00 80.69 177 SER A N 1
ATOM 1444 C CA . SER A 1 177 ? 16.195 -1.187 -23.248 1.00 80.69 177 SER A CA 1
ATOM 1445 C C . SER A 1 177 ? 16.424 -2.375 -24.195 1.00 80.69 177 SER A C 1
ATOM 1447 O O . SER A 1 177 ? 17.406 -2.417 -24.938 1.00 80.69 177 SER A O 1
ATOM 1449 N N . VAL A 1 178 ? 15.456 -3.296 -24.279 1.00 77.69 178 VAL A N 1
ATOM 1450 C CA . VAL A 1 178 ? 15.499 -4.429 -25.219 1.00 77.69 178 VAL A CA 1
ATOM 1451 C C . VAL A 1 178 ? 15.373 -3.983 -26.679 1.00 77.69 178 VAL A C 1
ATOM 1453 O O . VAL A 1 178 ? 16.060 -4.525 -27.542 1.00 77.69 178 VAL A O 1
ATOM 1456 N N . LYS A 1 179 ? 14.530 -2.990 -26.989 1.00 77.56 179 LYS A N 1
ATOM 1457 C CA . LYS A 1 179 ? 14.352 -2.484 -28.366 1.00 77.56 179 LYS A CA 1
ATOM 1458 C C . LYS A 1 179 ? 15.550 -1.693 -28.887 1.00 77.56 179 LYS A C 1
ATOM 1460 O O . LYS A 1 179 ? 15.823 -1.718 -30.084 1.00 77.56 179 LYS A O 1
ATOM 1465 N N . THR A 1 180 ? 16.219 -0.946 -28.013 1.00 75.19 180 THR A N 1
ATOM 1466 C CA . THR A 1 180 ? 17.359 -0.082 -28.370 1.00 75.19 180 THR A CA 1
ATOM 1467 C C . THR A 1 180 ? 18.686 -0.837 -28.447 1.00 75.19 180 THR A C 1
ATOM 1469 O O . THR A 1 180 ? 19.681 -0.286 -28.926 1.00 75.19 180 THR A O 1
ATOM 1472 N N . LEU A 1 181 ? 18.704 -2.111 -28.044 1.00 71.38 181 LEU A N 1
ATOM 1473 C CA . LEU A 1 181 ? 19.840 -3.009 -28.215 1.00 71.38 181 LEU A CA 1
ATOM 1474 C C . LEU A 1 181 ? 20.136 -3.244 -29.706 1.00 71.38 181 LEU A C 1
ATOM 1476 O O . LEU A 1 181 ? 19.463 -3.997 -30.409 1.00 71.38 181 LEU A O 1
ATOM 1480 N N . ASP A 1 182 ? 21.198 -2.600 -30.187 1.00 66.19 182 ASP A N 1
ATOM 1481 C CA . ASP A 1 182 ? 21.725 -2.796 -31.535 1.00 66.19 182 ASP A CA 1
ATOM 1482 C C . ASP A 1 182 ? 22.452 -4.146 -31.626 1.00 66.19 182 ASP A C 1
ATOM 1484 O O . ASP A 1 182 ? 23.612 -4.286 -31.229 1.00 66.19 182 ASP A O 1
ATOM 1488 N N . VAL A 1 183 ? 21.770 -5.145 -32.190 1.00 63.56 183 VAL A N 1
ATOM 1489 C CA . VAL A 1 183 ? 22.295 -6.505 -32.416 1.00 63.56 183 VAL A CA 1
ATOM 1490 C C . VAL A 1 183 ? 23.605 -6.488 -33.217 1.00 63.56 183 VAL A C 1
ATOM 1492 O O . VAL A 1 183 ? 24.428 -7.387 -33.073 1.00 63.56 183 VAL A O 1
ATOM 1495 N N . LYS A 1 184 ? 23.857 -5.448 -34.027 1.00 59.56 184 LYS A N 1
ATOM 1496 C CA . LYS A 1 184 ? 25.087 -5.322 -34.826 1.00 59.56 184 LYS A CA 1
ATOM 1497 C C . LYS A 1 184 ? 26.296 -4.863 -34.006 1.00 59.56 184 LYS A C 1
ATOM 1499 O O . LYS A 1 184 ? 27.426 -5.052 -34.452 1.00 59.56 184 LYS A O 1
ATOM 1504 N N . LYS A 1 185 ? 26.081 -4.283 -32.818 1.00 58.16 185 LYS A N 1
ATOM 1505 C CA . LYS A 1 185 ? 27.144 -3.936 -31.856 1.00 58.16 185 LYS A CA 1
ATOM 1506 C C . LYS A 1 185 ? 27.529 -5.101 -30.942 1.00 58.16 185 LYS A C 1
ATOM 1508 O O . LYS A 1 185 ? 28.542 -5.003 -30.253 1.00 58.16 185 LYS A O 1
ATOM 1513 N N . MET A 1 186 ? 26.780 -6.208 -30.959 1.00 57.88 186 MET A N 1
ATOM 1514 C CA . MET A 1 186 ? 27.209 -7.463 -30.338 1.00 57.88 186 MET A CA 1
ATOM 1515 C C . MET A 1 186 ? 28.311 -8.082 -31.212 1.00 57.88 186 MET A C 1
ATOM 1517 O O . MET A 1 186 ? 28.038 -8.826 -32.152 1.00 57.88 186 MET A O 1
ATOM 1521 N N . GLN A 1 187 ? 29.565 -7.692 -30.965 1.00 56.22 187 GLN A N 1
ATOM 1522 C CA . GLN A 1 187 ? 30.722 -8.186 -31.716 1.00 56.22 187 GLN A CA 1
ATOM 1523 C C . GLN A 1 187 ? 30.825 -9.718 -31.605 1.00 56.22 187 GLN A C 1
ATOM 1525 O O . GLN A 1 187 ? 30.755 -10.243 -30.496 1.00 56.22 187 GLN A O 1
ATOM 1530 N N . PRO A 1 188 ? 31.028 -10.449 -32.718 1.00 61.56 188 PRO A N 1
ATOM 1531 C CA . PRO A 1 188 ? 31.430 -11.847 -32.666 1.00 61.56 188 PRO A CA 1
ATOM 1532 C C . PRO A 1 188 ? 32.809 -11.986 -31.990 1.00 61.56 188 PRO A C 1
ATOM 1534 O O . PRO A 1 188 ? 33.707 -11.203 -32.304 1.00 61.56 188 PRO A O 1
ATOM 1537 N N . PRO A 1 189 ? 33.023 -12.992 -31.126 1.00 57.28 189 PRO A N 1
ATOM 1538 C CA . PRO A 1 189 ? 32.101 -14.075 -30.804 1.00 57.28 189 PRO A CA 1
ATOM 1539 C C . PRO A 1 189 ? 30.946 -13.568 -29.941 1.00 57.28 189 PRO A C 1
ATOM 1541 O O . PRO A 1 189 ? 31.168 -12.796 -29.017 1.00 57.28 189 PRO A O 1
ATOM 1544 N N . ILE A 1 190 ? 29.724 -14.015 -30.256 1.00 57.84 190 ILE A N 1
ATOM 1545 C CA . ILE A 1 190 ? 28.526 -13.706 -29.468 1.00 57.84 190 ILE A CA 1
ATOM 1546 C C . ILE A 1 190 ? 28.806 -14.198 -28.053 1.00 57.84 190 ILE A C 1
ATOM 1548 O O . ILE A 1 190 ? 28.790 -15.402 -27.794 1.00 57.84 190 ILE A O 1
ATOM 1552 N N . ASP A 1 191 ? 29.14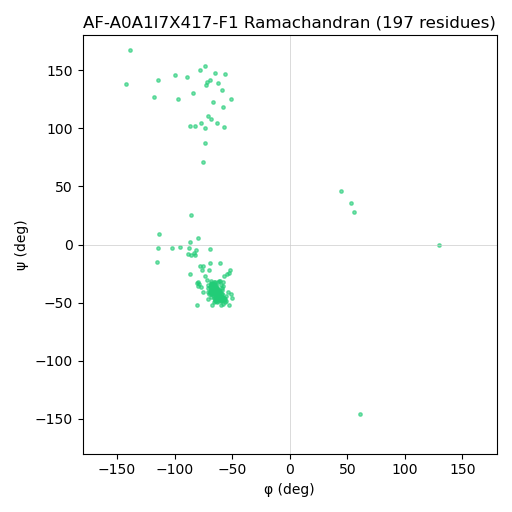9 -13.273 -27.165 1.00 53.94 191 ASP A N 1
ATOM 1553 C CA . ASP A 1 191 ? 29.422 -13.604 -25.783 1.00 53.94 191 ASP A CA 1
ATOM 1554 C C . ASP A 1 191 ? 28.092 -14.030 -25.158 1.00 53.94 191 ASP A C 1
ATOM 1556 O O . ASP A 1 191 ? 27.181 -13.224 -24.985 1.00 53.94 191 ASP A O 1
ATOM 1560 N N . THR A 1 192 ? 27.945 -15.327 -24.897 1.00 61.47 192 THR A N 1
ATOM 1561 C CA . THR A 1 192 ? 26.742 -15.927 -24.305 1.00 61.47 192 THR A CA 1
ATOM 1562 C C . THR A 1 192 ? 26.685 -15.740 -22.789 1.00 61.47 192 THR A C 1
ATOM 1564 O O . THR A 1 192 ? 25.837 -16.341 -22.125 1.00 61.47 192 THR A O 1
ATOM 1567 N N . ARG A 1 193 ? 27.620 -14.984 -22.203 1.00 53.72 193 ARG A N 1
ATOM 1568 C CA . ARG A 1 193 ? 27.613 -14.663 -20.776 1.00 53.72 193 ARG A CA 1
ATOM 1569 C C . ARG A 1 193 ? 26.525 -13.625 -20.472 1.00 53.72 193 ARG A C 1
ATOM 1571 O O . ARG A 1 193 ? 26.153 -12.851 -21.349 1.00 53.72 193 ARG A O 1
ATOM 1578 N N . PRO A 1 194 ? 25.997 -13.601 -19.238 1.00 51.81 194 PRO A N 1
ATOM 1579 C CA . PRO A 1 194 ? 25.037 -12.584 -18.829 1.00 51.81 194 PRO A CA 1
ATOM 1580 C C . PRO A 1 194 ? 25.642 -11.184 -18.984 1.00 51.81 194 PRO A C 1
ATOM 1582 O O . PRO A 1 194 ? 26.630 -10.863 -18.324 1.00 51.81 194 PRO A O 1
ATOM 1585 N N . HIS A 1 195 ? 25.035 -10.360 -19.836 1.00 56.50 195 HIS A N 1
ATOM 1586 C CA . HIS A 1 195 ? 25.417 -8.960 -20.006 1.00 56.50 195 HIS A CA 1
ATOM 1587 C C . HIS A 1 195 ? 24.507 -8.080 -19.165 1.00 56.50 195 HIS A C 1
ATOM 1589 O O . HIS A 1 195 ? 23.284 -8.145 -19.288 1.00 56.50 195 HIS A O 1
ATOM 1595 N N . TYR A 1 196 ? 25.105 -7.255 -18.308 1.00 48.91 196 TYR A N 1
ATOM 1596 C CA . TYR A 1 196 ? 24.371 -6.221 -17.591 1.00 48.91 196 TYR A CA 1
ATOM 1597 C C . TYR A 1 196 ? 23.967 -5.132 -18.582 1.00 48.91 196 TYR A C 1
ATOM 1599 O O . TYR A 1 196 ? 24.816 -4.397 -19.085 1.00 48.91 196 TYR A O 1
ATOM 1607 N N . VAL A 1 197 ? 22.669 -5.025 -18.860 1.00 47.88 197 VAL A N 1
ATOM 1608 C CA . VAL A 1 197 ? 22.110 -3.860 -19.547 1.00 47.88 197 VAL A CA 1
ATOM 1609 C C . VAL A 1 197 ? 21.803 -2.836 -18.458 1.00 47.88 197 VAL A C 1
ATOM 1611 O O . VAL A 1 197 ? 20.880 -3.024 -17.671 1.00 47.88 197 VAL A O 1
ATOM 1614 N N . GLY A 1 198 ? 22.674 -1.836 -18.321 1.00 51.03 198 GLY A N 1
ATOM 1615 C CA . GLY A 1 198 ? 22.526 -0.778 -17.321 1.00 51.03 198 GLY A CA 1
ATOM 1616 C C . GLY A 1 198 ? 21.350 0.145 -17.644 1.00 51.03 198 GLY A C 1
ATOM 1617 O O . GLY A 1 198 ? 21.112 0.436 -18.817 1.00 51.03 198 GLY A O 1
ATOM 1618 N N . PHE A 1 199 ? 20.639 0.564 -16.595 1.00 39.44 199 PHE A N 1
ATOM 1619 C CA . PHE A 1 199 ? 19.589 1.588 -16.614 1.00 39.44 199 PHE A CA 1
ATOM 1620 C C . PHE A 1 199 ? 20.180 2.995 -16.574 1.00 39.44 199 PHE A C 1
ATOM 1622 O O . PHE A 1 199 ? 21.224 3.166 -15.899 1.00 39.44 199 PHE A O 1
#

Secondary structure (DSSP, 8-state):
--HHHHHHHHHHHHHHHHHHHHTS-HHHHHHHHTSS---TTS-TTHHHHHHHHHHHHHHTTTS-HHHHHHHHHHHHHHHHHHHHHHHHHHS---HHHHHH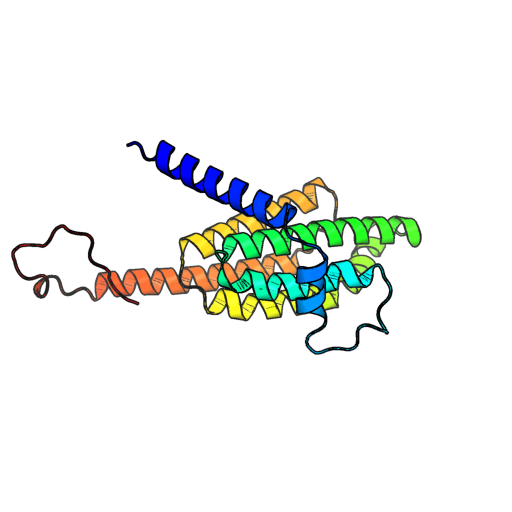HHHHHHHHHHHHHHHHHHHHHHT---HHHHHHHHHHHHHHHHHHHHTT----HHHHHHHHHHHHHHHHHHHHHHHHHHHH--GGGSPSS---SPP----

Foldseek 3Di:
DDPVVVVVVVVVVVVVVVVVVVVDDPVVLVVVVPPDDDPPPDDPVVVVVVSCVVVVVVCVVPDDPLVVLLVVLVVVLVVLLVLLVCQCPVVVDDDPVSVVVSCVVCVVVLVVVLVVVLVVLQPDLPLVSLVSSLVSLVVSLVVCVVSVGDSVVVSSVSSNVSSVVSSVVSVVVVVVLVVPPDPVVCDPVNPPDDDDSDD

Radius of gyration: 22.29 Å; Cα contacts (8 Å, |Δi|>4): 78; chains: 1; bounding box: 54×43×64 Å

Sequence (199 aa):
MSTKDKQMEKLKSLEDCLKDFASADENVVRGALSAGTDLRDFSSESLSIFLITNYFLYIFFQFQFESLFRSIHLAFVDHCSHEFLFVTDFFMVTGQTAVDLHAKIMSRAVAHLIRALDEKISLNFDAISIYLCIMLCDKFRQLLNEREIPSMSGYWETISNQLWIRFDQVMQMHNDSVKTLDVKKMQPPIDTRPHYVGF

Nearest PDB structures (foldseek):
  5cwn-assembly1_A  TM=5.925E-01  e=1.362E+00  synthetic construct
  8auw-assembly1_D  TM=3.008E-01  e=2.639E+00  Homo sapiens
  8fbj-assembly1_A  TM=2.904E-01  e=3.289E+00  synthetic construct
  7rdr-assembly1_A  TM=4.054E-01  e=9.898E+00  unidentified
  8e0m-assembly1_A  TM=3.236E-01  e=6.370E+00  synthetic construct

Solvent-accessible surface area (backbone atoms only — not comparable to full-atom values): 11738 Å² total; per-residue (Å²): 136,56,78,65,56,61,51,52,51,51,54,50,56,52,53,52,53,55,50,54,62,75,67,57,60,67,67,63,55,48,57,67,66,60,75,79,64,87,79,84,85,66,61,82,76,59,47,59,63,50,50,49,55,56,53,48,63,68,48,59,83,77,60,59,68,44,62,53,52,50,53,54,52,51,54,48,52,52,49,54,46,52,51,43,52,47,47,29,62,79,67,70,38,62,70,68,63,32,50,54,52,43,50,60,70,44,44,65,58,52,58,50,52,53,58,64,44,49,61,56,52,70,72,55,74,55,56,65,48,42,52,52,45,47,55,46,52,56,51,53,45,50,51,28,53,76,66,72,36,83,64,55,59,72,57,56,50,52,54,44,50,55,41,50,57,44,41,52,53,43,52,48,52,54,50,51,56,61,70,67,56,59,72,84,72,58,55,81,73,74,73,86,62,93,74,86,81,80,132

InterPro domains:
  IPR007258 Vps52 [PTHR14190] (62-197)
  IPR048361 Vps52, C-terminal [PF20655] (64-197)

Mean predicted aligned error: 15.12 Å

pLDDT: mean 72.08, std 21.06, range [35.97, 97.56]